Protein AF-A0A1S8AUR1-F1 (afdb_monomer_lite)

Radius of gyration: 30.08 Å; chains: 1; bounding box: 79×75×71 Å

Organism: NCBI:txid301967

Sequence (239 aa):
MGVIDVYPGVLLSSLPWWLAAPLIQLAVLVFGMALDETYVNRTTVLTGALAVHIHGFVAGEVGLLVGLYADLGLVVGAYGVYAYVVDAYVGDAFRLVAFFAYSPLSVFLVILTAGPTVVGIEPLFLPALAVAAYANVRLRAALPADPYYFGPESAEAFEAAVEAGTESATGGGTADATDGGTDAPADTPTADTAGPGEAERAASAEPRGEAEPDRAAAEPTAAGESTERGILPEFMRRL

Foldseek 3Di:
DDDPPPDVCVVLVPDDLVVSLVVVLVVLQVVQCVVVVFQFELQQLVSLLVSLVSLCVSVVHFFDVSVVSSVVSNVLNVVSVVCVVLLADDDPVSVCCRQQCRGSQNSVLQSVQRDDADVRHRPCNVVSSVVSNVVSVVVCVPDPDGRYDYGDPDNVSVVVVVVVVVCVVVVPDDDDDDDDDDDDDDDDDDDDDDDDDDDDDDDDDDDDDDDDDDDDDDDDDDDDDPPDDDDDDPVVVPD

Secondary structure (DSSP, 8-state):
-------HHHHHHHS-HHHHHHHHHHHHHHHHHHTTTSSEETTHHHHHHHHHHHHHHHHS---HHHHHHHHHHHHHHHHHHHHHHTT----HHHHHHHHHTSSHHHHHHHHHTS-S-BTTB-TTHHHHHHHHHHHHHHHHHH-SS-SEE-S-SSHHHHHHHHHHHHHHHHTTS-------------------------------------------------------SSS--GGGTT-

Structure (mmCIF, N/CA/C/O backbone):
data_AF-A0A1S8AUR1-F1
#
_entry.id   AF-A0A1S8AUR1-F1
#
loop_
_atom_site.group_PDB
_atom_site.id
_atom_site.type_symbol
_atom_site.label_atom_id
_atom_site.label_alt_id
_atom_site.label_comp_id
_atom_site.label_asym_id
_atom_site.label_entity_id
_atom_site.label_seq_id
_atom_site.pdbx_PDB_ins_code
_atom_site.Cartn_x
_atom_site.Cartn_y
_atom_site.Cartn_z
_atom_site.occupancy
_atom_site.B_iso_or_equiv
_atom_site.auth_seq_id
_atom_site.auth_comp_id
_atom_site.auth_asym_id
_atom_site.auth_atom_id
_atom_site.pdbx_PDB_model_num
ATOM 1 N N . MET A 1 1 ? 15.608 -34.252 26.843 1.00 40.25 1 MET A N 1
ATOM 2 C CA . MET A 1 1 ? 15.523 -32.829 26.460 1.00 40.25 1 MET A CA 1
ATOM 3 C C . MET A 1 1 ? 14.540 -32.746 25.312 1.00 40.25 1 MET A C 1
ATOM 5 O O . MET A 1 1 ? 14.866 -33.222 24.236 1.00 40.25 1 MET A O 1
ATOM 9 N N . GLY A 1 2 ? 13.312 -32.294 25.574 1.00 52.03 2 GLY A N 1
ATOM 10 C CA . GLY A 1 2 ? 12.323 -32.111 24.515 1.00 52.03 2 GLY A CA 1
ATOM 11 C C . GLY A 1 2 ? 12.705 -30.884 23.704 1.00 52.03 2 GLY A C 1
ATOM 12 O O . GLY A 1 2 ? 12.806 -29.797 24.269 1.00 52.03 2 GLY A O 1
ATOM 13 N N . VAL A 1 3 ? 12.972 -31.076 22.417 1.00 51.97 3 VAL A N 1
ATOM 14 C CA . VAL A 1 3 ? 13.032 -29.978 21.455 1.00 51.97 3 VAL A CA 1
ATOM 15 C C . VAL A 1 3 ? 11.630 -29.380 21.445 1.00 51.97 3 VAL A C 1
ATOM 17 O O . VAL A 1 3 ? 10.666 -30.068 21.118 1.00 51.97 3 VAL A O 1
ATOM 20 N N . ILE A 1 4 ? 11.490 -28.146 21.926 1.00 58.97 4 ILE A N 1
ATOM 21 C CA . ILE A 1 4 ? 10.254 -27.399 21.725 1.00 58.97 4 ILE A CA 1
ATOM 22 C C . ILE A 1 4 ? 10.273 -27.054 20.242 1.00 58.97 4 ILE A C 1
ATOM 24 O O . ILE A 1 4 ? 11.015 -26.164 19.830 1.00 58.97 4 ILE A O 1
ATOM 28 N N . ASP A 1 5 ? 9.501 -27.785 19.446 1.00 49.00 5 ASP A N 1
ATOM 29 C CA . ASP A 1 5 ? 9.136 -27.349 18.106 1.00 49.00 5 ASP A CA 1
ATOM 30 C C . ASP A 1 5 ? 8.292 -26.083 18.277 1.00 49.00 5 ASP A C 1
ATOM 32 O O . ASP A 1 5 ? 7.073 -26.119 18.467 1.00 49.00 5 ASP A O 1
ATOM 36 N N . VAL A 1 6 ? 8.972 -24.936 18.332 1.00 53.41 6 VAL A N 1
ATOM 37 C CA . VAL A 1 6 ? 8.339 -23.624 18.399 1.00 53.41 6 VAL A CA 1
ATOM 38 C C . VAL A 1 6 ? 7.779 -23.348 17.013 1.00 53.41 6 VAL A C 1
ATOM 40 O O . VAL A 1 6 ? 8.392 -22.682 16.183 1.00 53.41 6 VAL A O 1
ATOM 43 N N . TYR A 1 7 ? 6.593 -23.883 16.747 1.00 52.94 7 TYR A N 1
ATOM 44 C CA . TYR A 1 7 ? 5.801 -23.410 15.628 1.00 52.94 7 TYR A CA 1
ATOM 45 C C . TYR A 1 7 ? 5.526 -21.918 15.862 1.00 52.94 7 TYR A C 1
ATOM 47 O O . TYR A 1 7 ? 5.081 -21.554 16.955 1.00 52.94 7 TYR A O 1
ATOM 55 N N . PRO A 1 8 ? 5.745 -21.033 14.874 1.00 56.56 8 PRO A N 1
ATOM 56 C CA . PRO A 1 8 ? 5.514 -19.595 15.038 1.00 56.56 8 PRO A CA 1
ATOM 57 C C . PRO A 1 8 ? 4.078 -19.272 15.492 1.00 56.56 8 PRO A C 1
ATOM 59 O O . PRO A 1 8 ? 3.854 -18.295 16.207 1.00 56.56 8 PRO A O 1
ATOM 62 N N . GLY A 1 9 ? 3.115 -20.150 15.181 1.00 57.69 9 GLY A N 1
ATOM 63 C CA . GLY A 1 9 ? 1.745 -20.069 15.692 1.00 57.69 9 GLY A CA 1
ATOM 64 C C . GLY A 1 9 ? 1.625 -20.176 17.219 1.00 57.69 9 GLY A C 1
ATOM 65 O O . GLY A 1 9 ? 0.762 -19.520 17.793 1.00 57.69 9 GLY A O 1
ATOM 66 N N . VAL A 1 10 ? 2.502 -20.923 17.900 1.00 59.91 10 VAL A N 1
ATOM 67 C CA . VAL A 1 10 ? 2.456 -21.102 19.363 1.00 59.91 10 VAL A CA 1
ATOM 68 C C . VAL A 1 10 ? 2.838 -19.807 20.085 1.00 59.91 10 VAL A C 1
ATOM 70 O O . VAL A 1 10 ? 2.143 -19.405 21.016 1.00 59.91 10 VAL A O 1
ATOM 73 N N . L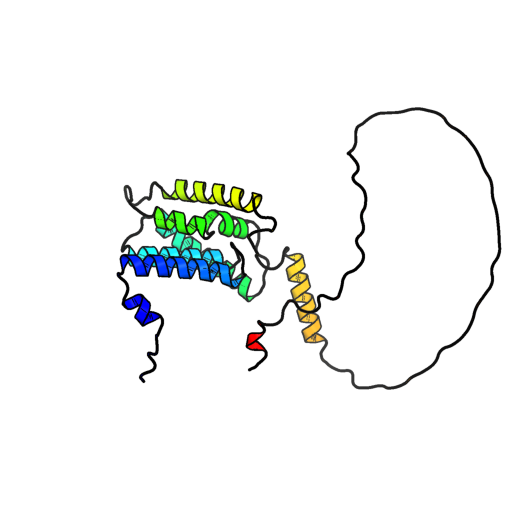EU A 1 11 ? 3.866 -19.091 19.614 1.00 62.06 11 LEU A N 1
ATOM 74 C CA . LEU A 1 11 ? 4.268 -17.805 20.198 1.00 62.06 11 LEU A CA 1
ATOM 75 C C . LEU A 1 11 ? 3.187 -16.736 20.015 1.00 62.06 11 LEU A C 1
ATOM 77 O O . LEU A 1 11 ? 2.807 -16.089 20.989 1.00 62.06 11 LEU A O 1
ATOM 81 N N . LEU A 1 12 ? 2.628 -16.597 18.811 1.00 61.00 12 LEU A N 1
ATOM 82 C CA . LEU A 1 12 ? 1.549 -15.634 18.560 1.00 61.00 12 LEU A CA 1
ATOM 83 C C . LEU A 1 12 ? 0.270 -15.980 19.334 1.00 61.00 12 LEU A C 1
ATOM 85 O O . LEU A 1 12 ? -0.365 -15.082 19.878 1.00 61.00 12 LEU A O 1
ATOM 89 N N . SER A 1 13 ? -0.071 -17.268 19.455 1.00 64.44 13 SER A N 1
ATOM 90 C CA . SER A 1 13 ? -1.241 -17.720 20.226 1.00 64.44 13 SER A CA 1
ATOM 91 C C . SER A 1 13 ? -1.125 -17.471 21.734 1.00 64.44 13 SER A C 1
ATOM 93 O O . SER A 1 13 ? -2.135 -17.443 22.432 1.00 64.44 13 SER A O 1
ATOM 95 N N . SER A 1 14 ? 0.100 -17.282 22.236 1.00 78.06 14 SER A N 1
ATOM 96 C CA . SER A 1 14 ? 0.371 -17.012 23.652 1.00 78.06 14 SER A CA 1
ATOM 97 C C . SER A 1 14 ? 0.349 -15.523 24.011 1.00 78.06 14 SER A C 1
ATOM 99 O O . SER A 1 14 ? 0.314 -15.175 25.192 1.00 78.06 14 SER A O 1
ATOM 101 N N . LEU A 1 15 ? 0.359 -14.637 23.009 1.00 81.25 15 LEU A N 1
ATOM 102 C CA . LEU A 1 15 ? 0.296 -13.197 23.224 1.00 81.25 15 LEU A CA 1
ATOM 103 C C . LEU A 1 15 ? -1.154 -12.736 23.420 1.00 81.25 15 LEU A C 1
ATOM 105 O O . LEU A 1 15 ? -2.071 -13.271 22.793 1.00 81.25 15 LEU A O 1
ATOM 109 N N . PRO A 1 16 ? -1.384 -11.689 24.232 1.00 85.12 16 PRO A N 1
ATOM 110 C CA . PRO A 1 16 ? -2.670 -11.013 24.246 1.00 85.12 16 PRO A CA 1
ATOM 111 C C . PRO A 1 16 ? -3.044 -10.548 22.835 1.00 85.12 16 PRO A C 1
ATOM 113 O O . PRO A 1 16 ? -2.208 -10.006 22.111 1.00 85.12 16 PRO A O 1
ATOM 116 N N . TRP A 1 17 ? -4.310 -10.717 22.456 1.00 78.75 17 TRP A N 1
ATOM 117 C CA . TRP A 1 17 ? -4.789 -10.415 21.101 1.00 78.75 17 TRP A CA 1
ATOM 118 C C . TRP A 1 17 ? -4.494 -8.967 20.665 1.00 78.75 17 TRP A C 1
ATOM 120 O O . TRP A 1 17 ? -4.150 -8.732 19.508 1.00 78.75 17 TRP A O 1
ATOM 130 N N . TRP A 1 18 ? -4.542 -8.018 21.609 1.00 81.31 18 TRP A N 1
ATOM 131 C CA . TRP A 1 18 ? -4.246 -6.599 21.380 1.00 81.31 18 TRP A CA 1
ATOM 132 C C . TRP A 1 18 ? -2.786 -6.338 20.986 1.00 81.31 18 TRP A C 1
ATOM 134 O O . TRP A 1 18 ? -2.487 -5.293 20.419 1.00 81.31 18 TRP A O 1
ATOM 144 N N . LEU A 1 19 ? -1.884 -7.281 21.267 1.00 83.94 19 LEU A N 1
ATOM 145 C CA . LEU A 1 19 ? -0.479 -7.239 20.873 1.00 83.94 19 LEU A CA 1
ATOM 146 C C . LEU A 1 19 ? -0.211 -8.129 19.651 1.00 83.94 19 LEU A C 1
ATOM 148 O O . LEU A 1 19 ? 0.539 -7.741 18.761 1.00 83.94 19 LEU A O 1
ATOM 152 N N . ALA A 1 20 ? -0.848 -9.300 19.570 1.00 81.62 20 ALA A N 1
ATOM 153 C CA . ALA A 1 20 ? -0.677 -10.220 18.447 1.00 81.62 20 ALA A CA 1
ATOM 154 C C . ALA A 1 20 ? -1.133 -9.604 17.111 1.00 81.62 20 ALA A C 1
ATOM 156 O O . ALA A 1 20 ? -0.423 -9.701 16.113 1.00 81.62 20 ALA A O 1
ATOM 157 N N . ALA A 1 21 ? -2.285 -8.929 17.093 1.00 81.56 21 ALA A N 1
ATOM 158 C CA . ALA A 1 21 ? -2.835 -8.323 15.883 1.00 81.56 21 ALA A CA 1
ATOM 159 C C . ALA A 1 21 ? -1.938 -7.244 15.241 1.00 81.56 21 ALA A C 1
ATOM 161 O O . ALA A 1 21 ? -1.627 -7.381 14.054 1.00 81.56 21 ALA A O 1
ATOM 162 N N . PRO A 1 22 ? -1.467 -6.208 15.967 1.00 82.94 22 PRO A N 1
ATOM 163 C CA . PRO A 1 22 ? -0.564 -5.219 15.381 1.00 82.94 22 PRO A CA 1
ATOM 164 C C . PRO A 1 22 ? 0.784 -5.827 14.984 1.00 82.94 22 PRO A C 1
ATOM 166 O O . PRO A 1 22 ? 1.360 -5.413 13.983 1.00 82.94 22 PRO A O 1
ATOM 169 N N . LEU A 1 23 ? 1.279 -6.844 15.702 1.00 85.00 23 LEU A N 1
ATOM 170 C CA . LEU A 1 23 ? 2.507 -7.542 15.311 1.00 85.00 23 LEU A CA 1
ATOM 171 C C . LEU A 1 23 ? 2.350 -8.298 13.987 1.00 85.00 23 LEU A C 1
ATOM 173 O O . LEU A 1 23 ? 3.260 -8.253 13.165 1.00 85.00 23 LEU A O 1
ATOM 177 N N . ILE A 1 24 ? 1.207 -8.946 13.749 1.00 84.12 24 ILE A N 1
ATOM 178 C CA . ILE A 1 24 ? 0.918 -9.601 12.464 1.00 84.12 24 ILE A CA 1
ATOM 179 C C . ILE A 1 24 ? 0.812 -8.559 11.345 1.00 84.12 24 ILE A C 1
ATOM 181 O O . ILE A 1 24 ? 1.387 -8.755 10.279 1.00 84.12 24 ILE A O 1
ATOM 185 N N . GLN A 1 25 ? 0.133 -7.433 11.584 1.00 86.12 25 GLN A N 1
ATOM 186 C CA . GLN A 1 25 ? 0.033 -6.344 10.604 1.00 86.12 25 GLN A CA 1
ATOM 187 C C . GLN A 1 25 ? 1.418 -5.792 10.242 1.00 86.12 25 GLN A C 1
ATOM 189 O O . GLN A 1 25 ? 1.749 -5.675 9.064 1.00 86.12 25 GLN A O 1
ATOM 194 N N . LEU A 1 26 ? 2.262 -5.528 11.244 1.00 84.38 26 LEU A N 1
ATOM 195 C CA . LEU A 1 26 ? 3.645 -5.104 11.029 1.00 84.38 26 LEU A CA 1
ATOM 196 C C . LEU A 1 26 ? 4.459 -6.169 10.292 1.00 84.38 26 LEU A C 1
ATOM 198 O O . LEU A 1 26 ? 5.204 -5.826 9.380 1.00 84.38 26 LEU A O 1
ATOM 202 N N . ALA A 1 27 ? 4.297 -7.448 10.634 1.00 84.31 27 ALA A N 1
ATOM 203 C CA . ALA A 1 27 ? 4.984 -8.538 9.950 1.00 84.31 27 ALA A CA 1
ATOM 204 C C . ALA A 1 27 ? 4.613 -8.599 8.461 1.00 84.31 27 ALA A C 1
ATOM 206 O O . ALA A 1 27 ? 5.500 -8.745 7.627 1.00 84.31 27 ALA A O 1
ATOM 207 N N . VAL A 1 28 ? 3.334 -8.424 8.114 1.00 85.62 28 VAL A N 1
ATOM 208 C CA . VAL A 1 28 ? 2.874 -8.386 6.715 1.00 85.62 28 VAL A CA 1
ATOM 209 C C . VAL A 1 28 ? 3.455 -7.182 5.967 1.00 85.62 28 VAL A C 1
ATOM 211 O O . VAL A 1 28 ? 3.912 -7.330 4.833 1.00 85.62 28 VAL A O 1
ATOM 214 N N . LEU A 1 29 ? 3.499 -6.006 6.600 1.00 83.81 29 LEU A N 1
ATOM 215 C CA . LEU A 1 29 ? 4.091 -4.806 5.998 1.00 83.81 29 LEU A CA 1
ATOM 216 C C . LEU A 1 29 ? 5.601 -4.962 5.765 1.00 83.81 29 LEU A C 1
ATOM 218 O O . LEU A 1 29 ? 6.089 -4.659 4.678 1.00 83.81 29 LEU A O 1
ATOM 222 N N . VAL A 1 30 ? 6.333 -5.473 6.759 1.00 84.31 30 VAL A N 1
ATOM 223 C CA . VAL A 1 30 ? 7.779 -5.729 6.657 1.00 84.31 30 VAL A CA 1
ATOM 224 C C . VAL A 1 30 ? 8.072 -6.808 5.61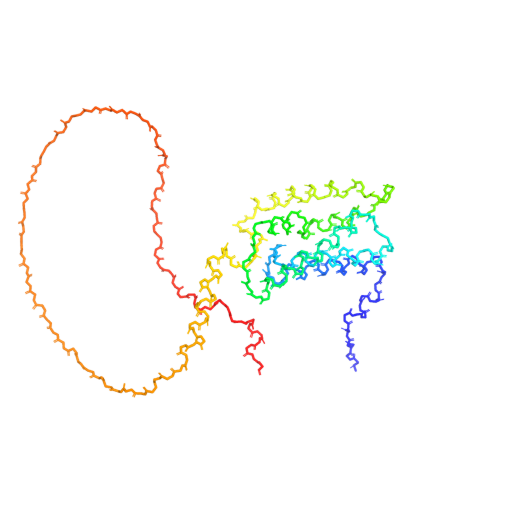9 1.00 84.31 30 VAL A C 1
ATOM 226 O O . VAL A 1 30 ? 9.006 -6.658 4.838 1.00 84.31 30 VAL A O 1
ATOM 229 N N . PHE A 1 31 ? 7.257 -7.864 5.561 1.00 84.56 31 PHE A N 1
ATOM 230 C CA . PHE A 1 31 ? 7.379 -8.897 4.535 1.00 84.56 31 PHE A CA 1
ATOM 231 C C . PHE A 1 31 ? 7.261 -8.304 3.126 1.00 84.56 31 PHE A C 1
ATOM 233 O O . PHE A 1 31 ? 8.067 -8.627 2.260 1.00 84.56 31 PHE A O 1
ATOM 240 N N . GLY A 1 32 ? 6.323 -7.376 2.914 1.00 77.56 32 GLY A N 1
ATOM 241 C CA . GLY A 1 32 ? 6.208 -6.651 1.649 1.00 77.56 32 GLY A CA 1
ATOM 242 C C . GLY A 1 32 ? 7.464 -5.868 1.277 1.00 77.56 32 GLY A C 1
ATOM 243 O O . GLY A 1 32 ? 7.885 -5.928 0.126 1.00 77.56 32 GLY A O 1
ATOM 244 N N . MET A 1 33 ? 8.095 -5.184 2.237 1.00 83.50 33 MET A N 1
ATOM 245 C CA . MET A 1 33 ? 9.367 -4.488 1.991 1.00 83.50 33 MET A CA 1
ATOM 246 C C . MET A 1 33 ? 10.504 -5.464 1.653 1.00 83.50 33 MET A C 1
ATOM 248 O O . MET A 1 33 ? 11.347 -5.173 0.808 1.00 83.50 33 MET A O 1
ATOM 252 N N . ALA A 1 34 ? 10.532 -6.626 2.309 1.00 80.56 34 ALA A N 1
ATOM 253 C CA . ALA A 1 34 ? 11.613 -7.596 2.178 1.00 80.56 34 ALA A CA 1
ATOM 254 C C . ALA A 1 34 ? 11.665 -8.288 0.804 1.00 80.56 34 ALA A C 1
ATOM 256 O O . ALA A 1 34 ? 12.743 -8.707 0.400 1.00 80.56 34 ALA A O 1
ATOM 257 N N . LEU A 1 35 ? 10.543 -8.400 0.079 1.00 77.81 35 LEU A N 1
ATOM 258 C CA . LEU A 1 35 ? 10.484 -9.128 -1.201 1.00 77.81 35 LEU A CA 1
ATOM 259 C C . LEU A 1 35 ? 11.375 -8.542 -2.307 1.00 77.81 35 LEU A C 1
ATOM 261 O O . LEU A 1 35 ? 11.917 -9.304 -3.099 1.00 77.81 35 LEU A O 1
ATOM 265 N N . ASP A 1 36 ? 11.535 -7.219 -2.335 1.00 77.06 36 ASP A N 1
ATOM 266 C CA . ASP A 1 36 ? 12.427 -6.503 -3.264 1.00 77.06 36 ASP A CA 1
ATOM 267 C C . ASP A 1 36 ? 13.412 -5.597 -2.504 1.00 77.06 36 ASP A C 1
ATOM 269 O O . ASP A 1 36 ? 13.894 -4.609 -3.053 1.00 77.06 36 ASP A O 1
ATOM 273 N N . GLU A 1 37 ? 13.642 -5.869 -1.212 1.00 84.25 37 GLU A N 1
ATOM 274 C CA . GLU A 1 37 ? 14.534 -5.110 -0.311 1.00 84.25 37 GLU A CA 1
ATOM 275 C C . GLU A 1 37 ? 14.376 -3.577 -0.374 1.00 84.25 37 GLU A C 1
ATOM 277 O O . GLU A 1 37 ? 15.302 -2.802 -0.128 1.00 84.25 37 GLU A O 1
ATOM 282 N N . THR A 1 38 ? 13.172 -3.118 -0.696 1.00 87.75 38 THR A N 1
ATOM 283 C CA . THR A 1 38 ? 12.855 -1.715 -0.952 1.00 87.75 38 THR A CA 1
ATOM 284 C C . THR A 1 38 ? 11.629 -1.303 -0.161 1.00 87.75 38 THR A C 1
ATOM 286 O O . THR A 1 38 ? 10.769 -2.109 0.191 1.00 87.75 38 THR A O 1
ATOM 289 N N . TYR A 1 39 ? 11.540 -0.010 0.145 1.00 88.69 39 TYR A N 1
ATOM 290 C CA . TYR A 1 39 ? 10.437 0.520 0.939 1.00 88.69 39 TYR A CA 1
ATOM 291 C C . TYR A 1 39 ? 9.094 0.441 0.193 1.00 88.69 39 TYR A C 1
ATOM 293 O O . TYR A 1 39 ? 8.060 0.232 0.829 1.00 88.69 39 TYR A O 1
ATOM 301 N N . VAL A 1 40 ? 9.101 0.568 -1.139 1.00 93.00 40 VAL A N 1
ATOM 302 C CA . VAL A 1 40 ? 7.925 0.344 -1.994 1.00 93.00 40 VAL A CA 1
ATOM 303 C C . VAL A 1 40 ? 8.311 -0.447 -3.240 1.00 93.00 40 VAL A C 1
ATOM 305 O O . VAL A 1 40 ? 9.271 -0.113 -3.927 1.00 93.00 40 VAL A O 1
ATOM 308 N N . ASN A 1 41 ? 7.513 -1.456 -3.567 1.00 93.62 41 ASN A N 1
ATOM 309 C CA . ASN A 1 41 ? 7.703 -2.318 -4.726 1.00 93.62 41 ASN A CA 1
ATOM 310 C C . ASN A 1 41 ? 6.378 -2.796 -5.343 1.00 93.62 41 ASN A C 1
ATOM 312 O O . ASN A 1 41 ? 5.287 -2.414 -4.906 1.00 93.62 41 ASN A O 1
ATOM 316 N N . ARG A 1 42 ? 6.468 -3.662 -6.363 1.00 94.38 42 ARG A N 1
ATOM 317 C CA . ARG A 1 42 ? 5.312 -4.223 -7.092 1.00 94.38 42 ARG A CA 1
ATOM 318 C C . ARG A 1 42 ? 4.314 -4.956 -6.189 1.00 94.38 42 ARG A C 1
ATOM 320 O O . ARG A 1 42 ? 3.120 -4.956 -6.474 1.00 94.38 42 ARG A O 1
ATOM 327 N N . THR A 1 43 ? 4.766 -5.534 -5.080 1.00 94.06 43 THR A N 1
ATOM 328 C CA . THR A 1 43 ? 3.917 -6.311 -4.160 1.00 94.06 43 THR A CA 1
ATOM 329 C C . THR A 1 43 ? 3.348 -5.487 -3.003 1.00 94.06 43 THR A C 1
ATOM 331 O O . THR A 1 43 ? 2.412 -5.923 -2.334 1.00 94.06 43 THR A O 1
ATOM 334 N N . THR A 1 44 ? 3.858 -4.270 -2.795 1.00 95.00 44 THR A N 1
ATOM 335 C CA . THR A 1 44 ? 3.532 -3.422 -1.636 1.00 95.00 44 THR A CA 1
ATOM 336 C C . THR A 1 44 ? 2.045 -3.092 -1.533 1.00 95.00 44 THR A C 1
ATOM 338 O O . THR A 1 44 ? 1.488 -3.071 -0.439 1.00 95.00 44 THR A O 1
ATOM 341 N N . VAL A 1 45 ? 1.369 -2.885 -2.666 1.00 96.62 45 VAL A N 1
ATOM 342 C CA . VAL A 1 45 ? -0.079 -2.623 -2.671 1.00 96.62 45 VAL A CA 1
ATOM 343 C C . VAL A 1 45 ? -0.856 -3.820 -2.117 1.00 96.62 45 VAL A C 1
ATOM 345 O O . VAL A 1 45 ? -1.754 -3.639 -1.296 1.00 96.62 45 VAL A O 1
ATOM 348 N N . LEU A 1 46 ? -0.476 -5.044 -2.507 1.00 96.44 46 LEU A N 1
ATOM 349 C CA . LEU A 1 46 ? -1.132 -6.255 -2.019 1.00 96.44 46 LEU A CA 1
ATOM 350 C C . LEU A 1 46 ? -0.879 -6.456 -0.524 1.00 96.44 46 LEU A C 1
ATOM 352 O O . LEU A 1 46 ? -1.818 -6.714 0.224 1.00 96.44 46 LEU A O 1
ATOM 356 N N . THR A 1 47 ? 0.372 -6.341 -0.074 1.00 95.31 47 THR A N 1
ATOM 357 C CA . THR A 1 47 ? 0.698 -6.533 1.347 1.00 95.31 47 THR A CA 1
ATOM 358 C C . THR A 1 47 ? 0.037 -5.472 2.223 1.00 95.31 47 THR A C 1
ATOM 360 O O . THR A 1 47 ? -0.497 -5.803 3.281 1.00 95.31 47 THR A O 1
ATOM 363 N N . GLY A 1 48 ? -0.029 -4.226 1.749 1.00 95.81 48 GLY A N 1
ATOM 364 C CA . GLY A 1 48 ? -0.796 -3.159 2.380 1.00 95.81 48 GLY A CA 1
ATOM 365 C C . GLY A 1 48 ? -2.282 -3.499 2.513 1.00 95.81 48 GLY A C 1
ATOM 366 O O . GLY A 1 48 ? -2.832 -3.438 3.611 1.00 95.81 48 GLY A O 1
ATOM 367 N N . ALA A 1 49 ? -2.921 -3.931 1.423 1.00 96.62 49 ALA A N 1
ATOM 368 C CA . ALA A 1 49 ? -4.329 -4.330 1.418 1.00 96.62 49 ALA A CA 1
ATOM 369 C C . ALA A 1 49 ? -4.617 -5.497 2.378 1.00 96.62 49 ALA A C 1
ATOM 371 O O . ALA A 1 49 ? -5.579 -5.457 3.146 1.00 96.62 49 ALA A O 1
ATOM 372 N N . LEU A 1 50 ? -3.745 -6.511 2.396 1.00 95.38 50 LEU A N 1
ATOM 373 C CA . LEU A 1 50 ? -3.846 -7.636 3.326 1.00 95.38 50 LEU A CA 1
ATOM 374 C C . LEU A 1 50 ? -3.729 -7.181 4.785 1.00 95.38 50 LEU A C 1
ATOM 376 O O . LEU A 1 50 ? -4.497 -7.646 5.625 1.00 95.38 50 LEU A O 1
ATOM 380 N N . ALA A 1 51 ? -2.823 -6.250 5.094 1.00 95.25 51 ALA A N 1
ATOM 381 C CA . ALA A 1 51 ? -2.701 -5.694 6.439 1.00 95.25 51 ALA A CA 1
ATOM 382 C C . ALA A 1 51 ? -3.987 -4.969 6.880 1.00 95.25 51 ALA A C 1
ATOM 384 O O . ALA A 1 51 ? -4.427 -5.151 8.019 1.00 95.25 51 ALA A O 1
ATOM 385 N N . VAL A 1 52 ? -4.632 -4.212 5.983 1.00 94.75 52 VAL A N 1
ATOM 386 C CA . VAL A 1 52 ? -5.916 -3.553 6.280 1.00 94.75 52 VAL A CA 1
ATOM 387 C C . VAL A 1 52 ? -7.054 -4.562 6.447 1.00 94.75 52 VAL A C 1
ATOM 389 O O . VAL A 1 52 ? -7.844 -4.426 7.379 1.00 94.75 52 VAL A O 1
ATOM 392 N N . HIS A 1 53 ? -7.123 -5.621 5.635 1.00 94.12 53 HIS A N 1
ATOM 393 C CA . HIS A 1 53 ? -8.118 -6.679 5.845 1.00 94.12 53 HIS A CA 1
ATOM 394 C C . HIS A 1 53 ? -7.922 -7.412 7.171 1.00 94.12 53 HIS A C 1
ATOM 396 O O . HIS A 1 53 ? -8.892 -7.642 7.890 1.00 94.12 53 HIS A O 1
ATOM 402 N N . ILE A 1 54 ? -6.678 -7.734 7.539 1.00 91.38 54 ILE A N 1
ATOM 403 C CA . ILE A 1 54 ? -6.363 -8.312 8.852 1.00 91.38 54 ILE A CA 1
ATOM 404 C C . ILE A 1 54 ? -6.825 -7.368 9.963 1.00 91.38 54 ILE A C 1
ATOM 406 O O . ILE A 1 54 ? -7.423 -7.824 10.935 1.00 91.38 54 ILE A O 1
ATOM 410 N N . HIS A 1 55 ? -6.590 -6.060 9.820 1.00 91.12 55 HIS A N 1
ATOM 411 C CA . HIS A 1 55 ? -7.117 -5.076 10.760 1.00 91.12 55 HIS A CA 1
ATOM 412 C C . HIS A 1 55 ? -8.643 -5.139 10.856 1.00 91.12 55 HIS A C 1
ATOM 414 O O . HIS A 1 55 ? -9.153 -5.273 11.964 1.00 91.12 55 HIS A O 1
ATOM 420 N N . GLY A 1 56 ? -9.363 -5.131 9.733 1.00 89.12 56 GLY A N 1
ATOM 421 C CA . GLY A 1 56 ? -10.823 -5.213 9.743 1.00 89.12 56 GLY A CA 1
ATOM 422 C C . GLY A 1 56 ? -11.367 -6.496 10.374 1.00 89.12 56 GLY A C 1
ATOM 423 O O . GLY A 1 56 ? -12.309 -6.435 11.161 1.00 89.12 56 GLY A O 1
ATOM 424 N N . PHE A 1 57 ? -10.734 -7.648 10.127 1.00 88.44 57 PHE A N 1
ATOM 425 C CA . PHE A 1 57 ? -11.118 -8.909 10.771 1.00 88.44 57 PHE A CA 1
ATOM 426 C C . PHE A 1 57 ? -10.899 -8.897 12.287 1.00 88.44 57 PHE A C 1
ATOM 428 O O . PHE A 1 57 ? -11.692 -9.483 13.020 1.00 88.44 57 PHE A O 1
ATOM 435 N N . VAL A 1 58 ? -9.838 -8.241 12.763 1.00 87.44 58 VAL A N 1
ATOM 436 C CA . VAL A 1 58 ? -9.542 -8.138 14.199 1.00 87.44 58 VAL A CA 1
ATOM 437 C C . VAL A 1 58 ? -10.432 -7.104 14.883 1.00 87.44 58 VAL A C 1
ATOM 439 O O . VAL A 1 58 ? -10.915 -7.351 15.986 1.00 87.44 58 VAL A O 1
ATOM 442 N N . ALA A 1 59 ? -10.630 -5.946 14.256 1.00 85.25 59 ALA A N 1
ATOM 443 C CA . ALA A 1 59 ? -11.442 -4.862 14.795 1.00 85.25 59 ALA A CA 1
ATOM 444 C C . ALA A 1 59 ? -12.938 -5.217 14.818 1.00 85.25 59 ALA A C 1
ATOM 446 O O . ALA A 1 59 ? -13.690 -4.652 15.606 1.00 85.25 59 ALA A O 1
ATOM 447 N N . GLY A 1 60 ? -13.368 -6.165 13.978 1.00 82.94 60 GLY A N 1
ATOM 448 C CA . GLY A 1 60 ? -14.759 -6.607 13.850 1.00 82.94 60 GLY A CA 1
ATOM 449 C C . GLY A 1 60 ? -15.608 -5.685 12.973 1.00 82.94 60 GLY A C 1
ATOM 450 O O . GLY A 1 60 ? -16.575 -6.141 12.368 1.00 82.94 60 GLY A O 1
ATOM 451 N N . GLU A 1 61 ? -15.214 -4.420 12.846 1.00 82.81 61 GLU A N 1
ATOM 452 C CA . GLU A 1 61 ? -15.779 -3.447 11.920 1.00 82.81 61 GLU A CA 1
ATOM 453 C C . GLU A 1 61 ? -14.700 -2.476 11.422 1.00 82.81 61 GLU A C 1
ATOM 455 O O . GLU A 1 61 ? -13.753 -2.146 12.136 1.00 82.81 61 GLU A O 1
ATOM 460 N N . VAL A 1 62 ? -14.868 -2.006 10.188 1.00 87.31 62 VAL A N 1
ATOM 461 C CA . VAL A 1 62 ? -14.164 -0.853 9.613 1.00 87.31 62 VAL A CA 1
ATOM 462 C C . VAL A 1 62 ? -15.207 0.025 8.939 1.00 87.31 62 VAL A C 1
ATOM 464 O O . VAL A 1 62 ? -16.253 -0.470 8.509 1.00 87.31 62 VAL A O 1
ATOM 467 N N . GLY A 1 63 ? -14.963 1.328 8.870 1.00 91.31 63 GLY A N 1
ATOM 468 C CA . GLY A 1 63 ? -15.840 2.210 8.119 1.00 91.31 63 GLY A CA 1
ATOM 469 C C . GLY A 1 63 ? -15.659 2.047 6.609 1.00 91.31 63 GLY A C 1
ATOM 470 O O . GLY A 1 63 ? -14.875 1.243 6.089 1.00 91.31 63 GLY A O 1
ATOM 471 N N . LEU A 1 64 ? -16.468 2.810 5.885 1.00 94.19 64 LEU A N 1
ATOM 472 C CA . LEU A 1 64 ? -16.644 2.676 4.448 1.00 94.19 64 LEU A CA 1
ATOM 473 C C . LEU A 1 64 ? -15.371 3.018 3.668 1.00 94.19 64 LEU A C 1
ATOM 475 O O . LEU A 1 64 ? -15.091 2.364 2.664 1.00 94.19 64 LEU A O 1
ATOM 479 N N . LEU A 1 65 ? -14.601 4.024 4.099 1.00 95.38 65 LEU A N 1
ATOM 480 C CA . LEU A 1 65 ? -13.415 4.449 3.352 1.00 95.38 65 LEU A CA 1
ATOM 481 C C . LEU A 1 65 ? -12.276 3.447 3.510 1.00 95.38 65 LEU A C 1
ATOM 483 O O . LEU A 1 65 ? -11.618 3.129 2.523 1.00 95.38 65 LEU A O 1
ATOM 487 N N . VAL A 1 66 ? -12.070 2.920 4.719 1.00 95.06 66 VAL A N 1
ATOM 488 C CA . VAL A 1 66 ? -11.034 1.910 4.969 1.00 95.06 66 VAL A CA 1
ATOM 489 C C . VAL A 1 66 ? -11.393 0.587 4.298 1.00 95.06 66 VAL A C 1
ATOM 491 O O . VAL A 1 66 ? -10.517 -0.039 3.705 1.00 95.06 66 VAL A O 1
ATOM 494 N N . GLY A 1 67 ? -12.671 0.190 4.317 1.00 94.56 67 GLY A N 1
ATOM 495 C CA . GLY A 1 67 ? -13.149 -0.983 3.580 1.00 94.56 67 GLY A CA 1
ATOM 496 C C . GLY A 1 67 ? -12.908 -0.862 2.072 1.00 94.56 67 GLY A C 1
ATOM 497 O O . GLY A 1 67 ? -12.261 -1.722 1.479 1.00 94.56 67 GLY A O 1
ATOM 498 N N . LEU A 1 68 ? -13.333 0.252 1.463 1.00 96.69 68 LEU A N 1
ATOM 499 C CA . LEU A 1 68 ? -13.109 0.506 0.036 1.00 96.69 68 LEU A CA 1
ATOM 500 C C . LEU A 1 68 ? -11.616 0.570 -0.314 1.00 96.69 68 LEU A C 1
ATOM 502 O O . LEU A 1 68 ? -11.200 0.080 -1.361 1.00 96.69 68 LEU A O 1
ATOM 506 N N . TYR A 1 69 ? -10.807 1.174 0.556 1.00 97.38 69 TYR A N 1
ATOM 507 C CA . TYR A 1 69 ? -9.357 1.204 0.409 1.00 97.38 69 TYR A CA 1
ATOM 508 C C . TYR A 1 69 ? -8.768 -0.214 0.413 1.00 97.38 69 TYR A C 1
ATOM 510 O O . TYR A 1 69 ? -7.989 -0.542 -0.473 1.00 97.38 69 TYR A O 1
ATOM 518 N N . ALA A 1 70 ? -9.179 -1.091 1.331 1.00 96.69 70 ALA A N 1
ATOM 519 C CA . ALA A 1 70 ? -8.716 -2.479 1.343 1.00 96.69 70 ALA A CA 1
ATOM 520 C C . ALA A 1 70 ? -9.072 -3.222 0.039 1.00 96.69 70 ALA A C 1
ATOM 522 O O . ALA A 1 70 ? -8.195 -3.822 -0.588 1.00 96.69 70 ALA A O 1
ATOM 523 N N . ASP A 1 71 ? -10.320 -3.101 -0.422 1.00 97.31 71 ASP A N 1
ATOM 524 C CA . ASP A 1 71 ? -10.811 -3.790 -1.621 1.00 97.31 71 ASP A CA 1
ATOM 525 C C . ASP A 1 71 ? -10.115 -3.306 -2.905 1.00 97.31 71 ASP A C 1
ATOM 527 O O . ASP A 1 71 ? -9.682 -4.111 -3.736 1.00 97.31 71 ASP A O 1
ATOM 531 N N . LEU A 1 72 ? -9.953 -1.987 -3.069 1.00 97.81 72 LEU A N 1
ATOM 532 C CA . LEU A 1 72 ? -9.200 -1.419 -4.192 1.00 97.81 72 LEU A CA 1
ATOM 533 C C . LEU A 1 72 ? -7.739 -1.876 -4.160 1.00 97.81 72 LEU A C 1
ATOM 535 O O . LEU A 1 72 ? -7.160 -2.180 -5.205 1.00 97.81 72 LEU A O 1
ATOM 539 N N . GLY A 1 73 ? -7.159 -1.958 -2.965 1.00 97.75 73 GLY A N 1
ATOM 540 C CA . GLY A 1 73 ? -5.806 -2.446 -2.753 1.00 97.75 73 GLY A CA 1
ATOM 541 C C . GLY A 1 73 ? -5.640 -3.904 -3.162 1.00 97.75 73 GLY A C 1
ATOM 542 O O . GLY A 1 73 ? -4.629 -4.243 -3.769 1.00 97.75 73 GLY A O 1
ATOM 543 N N . LEU A 1 74 ? -6.630 -4.769 -2.925 1.00 97.38 74 LEU A N 1
ATOM 544 C CA . LEU A 1 74 ? -6.579 -6.151 -3.409 1.00 97.38 74 LEU A CA 1
ATOM 545 C C . LEU A 1 74 ? -6.539 -6.221 -4.937 1.00 97.38 74 LEU A C 1
ATOM 547 O O . LEU A 1 74 ? -5.711 -6.941 -5.492 1.00 97.38 74 LEU A O 1
ATOM 551 N N . VAL A 1 75 ? -7.401 -5.465 -5.623 1.00 97.81 75 VAL A N 1
ATOM 552 C CA . VAL A 1 75 ? -7.473 -5.482 -7.094 1.00 97.81 75 VAL A CA 1
ATOM 553 C C . VAL A 1 75 ? -6.184 -4.939 -7.710 1.00 97.81 75 VAL A C 1
ATOM 555 O O . VAL A 1 75 ? -5.579 -5.583 -8.569 1.00 97.81 75 VAL A O 1
ATOM 558 N N . VAL A 1 76 ? -5.729 -3.771 -7.252 1.00 97.38 76 VAL A N 1
ATOM 559 C CA . VAL A 1 76 ? -4.495 -3.147 -7.751 1.00 97.38 76 VAL A CA 1
ATOM 560 C C . VAL A 1 76 ? -3.269 -3.973 -7.347 1.00 97.38 76 VAL A C 1
ATOM 562 O O . VAL A 1 76 ? -2.353 -4.160 -8.144 1.00 97.38 76 VAL A O 1
ATOM 565 N N . GLY A 1 77 ? -3.258 -4.523 -6.135 1.00 96.44 77 GLY A N 1
ATOM 566 C CA . GLY A 1 77 ? -2.190 -5.375 -5.624 1.00 96.44 77 GLY A CA 1
ATOM 567 C C . GLY A 1 77 ? -2.052 -6.684 -6.391 1.00 96.44 77 GLY A C 1
ATOM 568 O O . GLY A 1 77 ? -0.931 -7.086 -6.689 1.00 96.44 77 GLY A O 1
ATOM 569 N N . ALA A 1 78 ? -3.162 -7.315 -6.784 1.00 97.19 78 ALA A N 1
ATOM 570 C CA . ALA A 1 78 ? -3.137 -8.506 -7.631 1.00 97.19 78 ALA A CA 1
ATOM 571 C C . ALA A 1 78 ? -2.466 -8.229 -8.986 1.00 97.19 78 ALA A C 1
ATOM 573 O O . ALA A 1 78 ? -1.653 -9.033 -9.442 1.00 97.19 78 ALA A O 1
ATOM 574 N N . TYR A 1 79 ? -2.737 -7.068 -9.592 1.00 96.44 79 TYR A N 1
ATOM 575 C CA . TYR A 1 79 ? -2.027 -6.623 -10.794 1.00 96.44 79 TYR A CA 1
ATOM 576 C C . TYR A 1 79 ? -0.522 -6.436 -10.541 1.00 96.44 79 TYR A C 1
ATOM 578 O O . TYR A 1 79 ? 0.297 -6.899 -11.333 1.00 96.44 79 TYR A O 1
ATOM 586 N N . GLY A 1 80 ? -0.145 -5.816 -9.420 1.00 95.38 80 GLY A N 1
ATOM 587 C CA . GLY A 1 80 ? 1.258 -5.647 -9.037 1.00 95.38 80 GLY A CA 1
ATOM 588 C C . GLY A 1 80 ? 1.997 -6.977 -8.859 1.00 95.38 80 GLY A C 1
ATOM 589 O O . GLY A 1 80 ? 3.097 -7.144 -9.378 1.00 95.38 80 GLY A O 1
ATOM 590 N N . VAL A 1 81 ? 1.375 -7.959 -8.200 1.00 94.75 81 VAL A N 1
ATOM 591 C CA . VAL A 1 81 ? 1.946 -9.308 -8.049 1.00 94.75 81 VAL A CA 1
ATOM 592 C C . VAL A 1 81 ? 2.042 -10.039 -9.381 1.00 94.75 81 VAL A C 1
ATOM 594 O O . VAL A 1 81 ? 3.055 -10.681 -9.638 1.00 94.75 81 VAL A O 1
ATOM 597 N N . TYR A 1 82 ? 1.038 -9.918 -10.251 1.00 95.38 82 TYR A N 1
ATOM 598 C CA . TYR A 1 82 ? 1.141 -10.444 -11.609 1.00 95.38 82 TYR A CA 1
ATOM 599 C C . TYR A 1 82 ? 2.370 -9.864 -12.322 1.00 95.38 82 TYR A C 1
ATOM 601 O O . TYR A 1 82 ? 3.208 -10.626 -12.797 1.00 95.38 82 TYR A O 1
ATOM 609 N N . ALA A 1 83 ? 2.527 -8.536 -12.309 1.00 93.81 83 ALA A N 1
ATOM 610 C CA . ALA A 1 83 ? 3.672 -7.868 -12.919 1.00 93.81 83 ALA A CA 1
ATOM 611 C C . ALA A 1 83 ? 5.009 -8.260 -12.271 1.00 93.81 83 ALA A C 1
ATOM 613 O O . ALA A 1 83 ? 6.014 -8.342 -12.963 1.00 93.81 83 ALA A O 1
ATOM 614 N N . TYR A 1 84 ? 5.029 -8.532 -10.966 1.00 92.69 84 TYR A N 1
ATOM 615 C CA . TYR A 1 84 ? 6.208 -9.053 -10.276 1.00 92.69 84 TYR A CA 1
ATOM 616 C C . TYR A 1 84 ? 6.611 -10.438 -10.798 1.00 92.69 84 TYR A C 1
ATOM 618 O O . TYR A 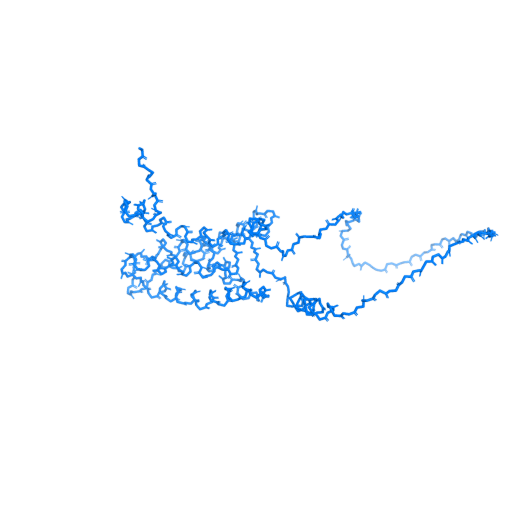1 84 ? 7.775 -10.659 -11.110 1.00 92.69 84 TYR A O 1
ATOM 626 N N . VAL A 1 85 ? 5.648 -11.354 -10.938 1.00 93.44 85 VAL A N 1
ATOM 627 C CA . VAL A 1 85 ? 5.903 -12.742 -11.359 1.00 93.44 85 VAL A CA 1
ATOM 628 C C . VAL A 1 85 ? 6.430 -12.830 -12.790 1.00 93.44 85 VAL A C 1
ATOM 630 O O . VAL A 1 85 ? 7.305 -13.647 -13.060 1.00 93.44 85 VAL A O 1
ATOM 633 N N . VAL A 1 86 ? 5.905 -12.012 -13.705 1.00 91.06 86 VAL A N 1
ATOM 634 C CA . VAL A 1 86 ? 6.336 -12.009 -15.117 1.00 91.06 86 VAL A CA 1
ATOM 635 C C . VAL A 1 86 ? 7.449 -10.998 -15.412 1.00 91.06 86 VAL A C 1
ATOM 637 O O . VAL A 1 86 ? 7.748 -10.737 -16.572 1.00 91.06 86 VAL A O 1
ATOM 640 N N . ASP A 1 87 ? 8.005 -10.388 -14.368 1.00 89.56 87 ASP A N 1
ATOM 641 C CA . ASP A 1 87 ? 8.945 -9.271 -14.430 1.00 89.56 87 ASP A CA 1
ATOM 642 C C . ASP A 1 87 ? 8.531 -8.111 -15.364 1.00 89.56 87 ASP A C 1
ATOM 644 O O . ASP A 1 87 ? 9.350 -7.471 -16.016 1.00 89.56 87 ASP A O 1
ATOM 648 N N . ALA A 1 88 ? 7.234 -7.807 -15.425 1.00 90.44 88 ALA A N 1
ATOM 649 C CA . ALA A 1 88 ? 6.705 -6.767 -16.298 1.00 90.44 88 ALA A CA 1
ATOM 650 C C . ALA A 1 88 ? 6.986 -5.352 -15.784 1.00 90.44 88 ALA A C 1
ATOM 652 O O . ALA A 1 88 ? 7.000 -5.080 -14.576 1.00 90.44 88 ALA A O 1
ATOM 653 N N . TYR A 1 89 ? 7.101 -4.433 -16.745 1.00 91.62 89 TYR A N 1
ATOM 654 C CA . TYR A 1 89 ? 7.014 -2.997 -16.512 1.00 91.62 89 TYR A CA 1
ATOM 655 C C . TYR A 1 89 ? 5.635 -2.617 -15.945 1.00 91.62 89 TYR A C 1
ATOM 657 O O . TYR A 1 89 ? 4.591 -3.063 -16.426 1.00 91.62 89 TYR A O 1
ATOM 665 N N . VAL A 1 90 ? 5.625 -1.727 -14.952 1.00 93.31 90 VAL A N 1
ATOM 666 C CA . VAL A 1 90 ? 4.407 -1.094 -14.428 1.00 93.31 90 VAL A CA 1
ATOM 667 C C . VAL A 1 90 ? 4.455 0.413 -14.647 1.00 93.31 90 VAL A C 1
ATOM 669 O O . VAL A 1 90 ? 5.457 1.061 -14.345 1.00 93.31 90 VAL A O 1
ATOM 672 N N . GLY A 1 91 ? 3.351 0.971 -15.144 1.00 92.81 91 GLY A N 1
ATOM 673 C CA . GLY A 1 91 ? 3.245 2.396 -15.453 1.00 92.81 91 GLY A CA 1
ATOM 674 C C . GLY A 1 91 ? 3.192 3.307 -14.224 1.00 92.81 91 GLY A C 1
ATOM 675 O O . GLY A 1 91 ? 2.896 2.879 -13.103 1.00 92.81 91 GLY A O 1
ATOM 676 N N . ASP A 1 92 ? 3.407 4.601 -14.455 1.00 93.31 92 ASP A N 1
ATOM 677 C CA . ASP A 1 92 ? 3.527 5.615 -13.399 1.00 93.31 92 ASP A CA 1
ATOM 678 C C . ASP A 1 92 ? 2.296 5.721 -12.497 1.00 93.31 92 ASP A C 1
ATOM 680 O O . ASP A 1 92 ? 2.435 5.930 -11.295 1.00 93.31 92 ASP A O 1
ATOM 684 N N . ALA A 1 93 ? 1.089 5.514 -13.031 1.00 94.81 93 ALA A N 1
ATOM 685 C CA . ALA A 1 93 ? -0.134 5.534 -12.229 1.00 94.81 93 ALA A CA 1
ATOM 686 C C . ALA A 1 93 ? -0.105 4.481 -11.107 1.00 94.81 93 ALA A C 1
ATOM 688 O O . ALA A 1 93 ? -0.440 4.788 -9.962 1.00 94.81 93 ALA A O 1
ATOM 689 N N . PHE A 1 94 ? 0.355 3.261 -11.409 1.00 96.12 94 PHE A N 1
ATOM 690 C CA . PHE A 1 94 ? 0.529 2.216 -10.401 1.00 96.12 94 PHE A CA 1
ATOM 691 C C . PHE A 1 94 ? 1.601 2.617 -9.386 1.00 96.12 94 PHE A C 1
ATOM 693 O O . PHE A 1 94 ? 1.370 2.518 -8.184 1.00 96.12 94 PHE A O 1
ATOM 700 N N . ARG A 1 95 ? 2.747 3.123 -9.861 1.00 94.75 95 ARG A N 1
ATOM 701 C CA . ARG A 1 95 ? 3.867 3.550 -9.006 1.00 94.75 95 ARG A CA 1
ATOM 702 C C . ARG A 1 95 ? 3.440 4.650 -8.029 1.00 94.75 95 ARG A C 1
ATOM 704 O O . ARG A 1 95 ? 3.760 4.578 -6.845 1.00 94.75 95 ARG A O 1
ATOM 711 N N . LEU A 1 96 ? 2.661 5.628 -8.497 1.00 94.88 96 LEU A N 1
ATOM 712 C CA . LEU A 1 96 ? 2.102 6.703 -7.674 1.00 94.88 96 LEU A CA 1
ATOM 713 C C . LEU A 1 96 ? 1.142 6.164 -6.612 1.00 94.88 96 LEU A C 1
ATOM 715 O O . LEU A 1 96 ? 1.256 6.539 -5.447 1.00 94.88 96 LEU A O 1
ATOM 719 N N . VAL A 1 97 ? 0.225 5.270 -6.990 1.00 96.25 97 VAL A N 1
ATOM 720 C CA . VAL A 1 97 ? -0.703 4.631 -6.045 1.00 96.25 97 VAL A CA 1
ATOM 721 C C . VAL A 1 97 ? 0.064 3.818 -5.001 1.00 96.25 97 VAL A C 1
ATOM 723 O O . VAL A 1 97 ? -0.168 3.980 -3.803 1.00 96.25 97 VAL A O 1
ATOM 726 N N . ALA A 1 98 ? 1.022 2.997 -5.430 1.00 96.00 98 ALA A N 1
ATOM 727 C CA . ALA A 1 98 ? 1.855 2.201 -4.539 1.00 96.00 98 ALA A CA 1
ATOM 728 C C . ALA A 1 98 ? 2.631 3.081 -3.553 1.00 96.00 98 ALA A C 1
ATOM 730 O O . ALA A 1 98 ? 2.634 2.807 -2.358 1.00 96.00 98 ALA A O 1
ATOM 731 N N . PHE A 1 99 ? 3.233 4.173 -4.025 1.00 95.25 99 PHE A N 1
ATOM 732 C CA . PHE A 1 99 ? 4.067 5.030 -3.189 1.00 95.25 99 PHE A CA 1
ATOM 733 C C . PHE A 1 99 ? 3.261 5.926 -2.240 1.00 95.25 99 PHE A C 1
ATOM 735 O O . PHE A 1 99 ? 3.569 6.013 -1.049 1.00 95.25 99 PHE A O 1
ATOM 742 N N . PHE A 1 100 ? 2.220 6.595 -2.737 1.00 95.75 100 PHE A N 1
ATOM 743 C CA . PHE A 1 100 ? 1.482 7.591 -1.957 1.00 95.75 100 PHE A CA 1
ATOM 744 C C . PHE A 1 100 ? 0.308 7.025 -1.171 1.00 95.75 100 PHE A C 1
ATOM 746 O O . PHE A 1 100 ? 0.006 7.554 -0.106 1.00 95.75 100 PHE A O 1
ATOM 753 N N . ALA A 1 101 ? -0.355 5.986 -1.680 1.00 96.62 101 ALA A N 1
ATOM 754 C CA . ALA A 1 101 ? -1.530 5.428 -1.027 1.00 96.62 101 ALA A CA 1
ATOM 755 C C . ALA A 1 101 ? -1.202 4.161 -0.238 1.00 96.62 101 ALA A C 1
ATOM 757 O O . ALA A 1 101 ? -1.728 4.016 0.857 1.00 96.62 101 ALA A O 1
ATOM 758 N N . TYR A 1 102 ? -0.333 3.278 -0.743 1.00 96.88 102 TYR A N 1
ATOM 759 C CA . TYR A 1 102 ? -0.095 1.950 -0.149 1.00 96.88 102 TYR A CA 1
ATOM 760 C C . TYR A 1 102 ? 1.304 1.720 0.412 1.00 96.88 102 TYR A C 1
ATOM 762 O O . TYR A 1 102 ? 1.611 0.607 0.836 1.00 96.88 102 TYR A O 1
ATOM 770 N N . SER A 1 103 ? 2.156 2.743 0.467 1.00 95.25 103 SER A N 1
ATOM 771 C CA . SER A 1 103 ? 3.444 2.584 1.135 1.00 95.25 103 SER A CA 1
ATOM 772 C C . SER A 1 103 ? 3.232 2.185 2.596 1.00 95.25 103 SER A C 1
ATOM 774 O O . SER A 1 103 ? 2.209 2.548 3.191 1.00 95.25 103 SER A O 1
ATOM 776 N N . PRO A 1 104 ? 4.188 1.478 3.214 1.00 94.12 104 PRO A N 1
ATOM 777 C CA . PRO A 1 104 ? 4.009 0.972 4.569 1.00 94.12 104 PRO A CA 1
ATOM 778 C C . PRO A 1 104 ? 3.631 2.045 5.596 1.00 94.12 104 PRO A C 1
ATOM 780 O O . PRO A 1 104 ? 2.795 1.787 6.458 1.00 94.12 104 PRO A O 1
ATOM 783 N N . LEU A 1 105 ? 4.166 3.268 5.473 1.00 94.31 105 LEU A N 1
ATOM 784 C CA . LEU A 1 105 ? 3.759 4.398 6.315 1.00 94.31 105 LEU A CA 1
ATOM 785 C C . LEU A 1 105 ? 2.296 4.802 6.092 1.00 94.31 105 LEU A C 1
ATOM 787 O O . LEU A 1 105 ? 1.583 5.085 7.053 1.00 94.31 105 LEU A O 1
ATOM 791 N N . SER A 1 106 ? 1.849 4.834 4.836 1.00 96.62 106 SER A N 1
ATOM 792 C CA . SER A 1 106 ? 0.476 5.203 4.476 1.00 96.62 106 SER A CA 1
ATOM 793 C C . SER A 1 106 ? -0.517 4.196 5.031 1.00 96.62 106 SER A C 1
ATOM 795 O O . SER A 1 106 ? -1.449 4.582 5.731 1.00 96.62 106 SER A O 1
ATOM 797 N N . VAL A 1 107 ? -0.263 2.904 4.809 1.00 96.81 107 VAL A N 1
ATOM 798 C CA . VAL A 1 107 ? -1.104 1.819 5.330 1.00 96.81 107 VAL A CA 1
ATOM 799 C C . VAL A 1 107 ? -1.120 1.834 6.855 1.00 96.81 107 VAL A C 1
ATOM 801 O O . VAL A 1 107 ? -2.183 1.724 7.460 1.00 96.81 107 VAL A O 1
ATOM 804 N N . PHE A 1 108 ? 0.040 2.024 7.489 1.00 94.38 108 PHE A N 1
ATOM 805 C CA . PHE A 1 108 ? 0.130 2.123 8.942 1.00 94.38 108 PHE A CA 1
ATOM 806 C C . PHE A 1 108 ? -0.733 3.265 9.496 1.00 94.38 108 PHE A C 1
ATOM 808 O O . PHE A 1 108 ? -1.484 3.057 10.448 1.00 94.38 108 PHE A O 1
ATOM 815 N N . LEU A 1 109 ? -0.676 4.456 8.890 1.00 95.38 109 LEU A N 1
ATOM 816 C CA . LEU A 1 109 ? -1.496 5.590 9.321 1.00 95.38 109 LEU A CA 1
ATOM 817 C C . LEU A 1 109 ? -2.987 5.382 9.036 1.00 95.38 109 LEU A C 1
ATOM 819 O O . LEU A 1 109 ? -3.809 5.771 9.864 1.00 95.38 109 LEU A O 1
ATOM 823 N N . VAL A 1 110 ? -3.348 4.737 7.924 1.00 95.88 110 VAL A N 1
ATOM 824 C CA . VAL A 1 110 ? -4.738 4.344 7.638 1.00 95.88 110 VAL A CA 1
ATOM 825 C C . VAL A 1 110 ? -5.257 3.397 8.719 1.00 95.88 110 VAL A C 1
ATOM 827 O O . VAL A 1 110 ? -6.300 3.665 9.301 1.00 95.88 110 VAL A O 1
ATOM 830 N N . ILE A 1 111 ? -4.504 2.347 9.059 1.00 94.06 111 ILE A N 1
ATOM 831 C CA . ILE A 1 111 ? -4.860 1.398 10.125 1.00 94.06 111 ILE A CA 1
ATOM 832 C C . ILE A 1 111 ? -4.997 2.113 11.475 1.00 94.06 111 ILE A C 1
ATOM 834 O O . ILE A 1 111 ? -5.957 1.886 12.207 1.00 94.06 111 ILE A O 1
ATOM 838 N N . LEU A 1 112 ? -4.065 3.012 11.801 1.00 92.12 112 LEU A N 1
ATOM 839 C CA . LEU A 1 112 ? -4.083 3.757 13.061 1.00 92.12 112 LEU A CA 1
ATOM 840 C C . LEU A 1 112 ? -5.305 4.681 13.184 1.00 92.12 112 LEU A C 1
ATOM 842 O O . LEU A 1 112 ? -5.759 4.961 14.291 1.00 92.12 112 LEU A O 1
ATOM 846 N N . THR A 1 113 ? -5.820 5.163 12.054 1.00 91.94 113 THR A N 1
ATOM 847 C CA . THR A 1 113 ? -6.926 6.127 11.984 1.00 91.94 113 THR A CA 1
ATOM 848 C C . THR A 1 113 ? -8.243 5.517 11.508 1.00 91.94 113 THR A C 1
ATOM 850 O O . THR A 1 113 ? -9.210 6.247 11.289 1.00 91.94 113 THR A O 1
ATOM 853 N N . ALA A 1 114 ? -8.306 4.186 11.404 1.00 89.00 114 ALA A N 1
ATOM 854 C CA . ALA A 1 114 ? -9.479 3.451 10.940 1.00 89.00 114 ALA A CA 1
ATOM 855 C C . ALA A 1 114 ? -10.693 3.549 11.888 1.00 89.00 114 ALA A C 1
ATOM 857 O O . ALA A 1 114 ? -11.806 3.187 11.514 1.00 89.00 114 ALA A O 1
ATOM 858 N N . GLY A 1 115 ? -10.513 4.092 13.096 1.00 81.88 115 GLY A N 1
ATOM 859 C CA . GLY A 1 115 ? -11.603 4.453 13.999 1.00 81.88 115 GLY A CA 1
ATOM 860 C C . GLY A 1 115 ? -11.276 5.676 14.869 1.00 81.88 115 GLY A C 1
ATOM 861 O O . GLY A 1 115 ? -10.102 6.030 15.011 1.00 81.88 115 GLY A O 1
ATOM 862 N N . PRO A 1 116 ? -12.289 6.323 15.489 1.00 82.56 116 PRO A N 1
ATOM 863 C CA . PRO A 1 116 ? -13.730 6.045 15.388 1.00 82.56 116 PRO A CA 1
ATOM 864 C C . PRO A 1 116 ? -14.371 6.592 14.097 1.00 82.56 116 PRO A C 1
ATOM 866 O O . PRO A 1 116 ? -13.893 7.566 13.514 1.00 82.56 116 PRO A O 1
ATOM 869 N N . THR A 1 117 ? -15.486 5.989 13.673 1.00 87.25 117 THR A N 1
ATOM 870 C CA . THR A 1 117 ? -16.258 6.422 12.493 1.00 87.25 117 THR A CA 1
ATOM 871 C C . THR A 1 117 ? -17.347 7.439 12.865 1.00 87.25 117 THR A C 1
ATOM 873 O O . THR A 1 117 ? -17.893 7.431 13.969 1.00 87.25 117 THR A O 1
ATOM 876 N N . VAL A 1 118 ? -17.696 8.323 11.927 1.00 85.88 118 VAL A N 1
ATOM 877 C CA . VAL A 1 118 ? -18.827 9.257 12.010 1.00 85.88 118 VAL A CA 1
ATOM 878 C C . VAL A 1 118 ? -19.778 8.926 10.865 1.00 85.88 118 VAL A C 1
ATOM 880 O O . VAL A 1 118 ? -19.456 9.153 9.704 1.00 85.88 118 VAL A O 1
ATOM 883 N N . VAL A 1 119 ? -20.943 8.349 11.184 1.00 87.56 119 VAL A N 1
ATOM 884 C CA . VAL A 1 119 ? -21.919 7.868 10.179 1.00 87.56 119 VAL A CA 1
ATOM 885 C C . VAL A 1 119 ? -21.275 6.860 9.205 1.00 87.56 119 VAL A C 1
ATOM 887 O O . VAL A 1 119 ? -21.476 6.913 7.996 1.00 87.56 119 VAL A O 1
ATOM 890 N N . GLY A 1 120 ? -20.446 5.953 9.733 1.00 84.88 120 GLY A N 1
ATOM 891 C CA . GLY A 1 120 ? -19.752 4.933 8.939 1.00 84.88 120 GLY A CA 1
ATOM 892 C C . GLY A 1 120 ? -18.583 5.451 8.094 1.00 84.88 120 GLY A C 1
ATOM 893 O O . GLY A 1 120 ? -18.033 4.680 7.317 1.00 84.88 120 GLY A O 1
ATOM 894 N N . ILE A 1 121 ? -18.190 6.722 8.235 1.00 89.44 121 ILE A N 1
ATOM 895 C CA . ILE A 1 121 ? -17.054 7.328 7.526 1.00 89.44 121 ILE A CA 1
ATOM 896 C C . ILE A 1 121 ? -15.954 7.692 8.524 1.00 89.44 121 ILE A C 1
ATOM 898 O O . ILE A 1 121 ? -16.218 8.295 9.561 1.00 89.44 121 ILE A O 1
ATOM 902 N N . GLU A 1 122 ? -14.710 7.365 8.204 1.00 92.31 122 GLU A N 1
ATOM 903 C CA . GLU A 1 122 ? -13.523 7.704 8.982 1.00 92.31 122 GLU A CA 1
ATOM 904 C C . GLU A 1 122 ? -13.070 9.143 8.686 1.00 92.31 122 GLU A C 1
ATOM 906 O O . GLU A 1 122 ? -12.505 9.408 7.620 1.00 92.31 122 GLU A O 1
ATOM 911 N N . PRO A 1 123 ? -13.249 10.105 9.612 1.00 91.62 123 PRO A N 1
ATOM 912 C CA . PRO A 1 123 ? -12.898 11.502 9.348 1.00 91.62 123 PRO A CA 1
ATOM 913 C C . PRO A 1 123 ? -11.386 11.713 9.183 1.00 91.62 123 PRO A C 1
ATOM 915 O O . PRO A 1 123 ? -10.954 12.669 8.540 1.00 91.62 123 PRO A O 1
ATOM 918 N N . LEU A 1 124 ? -10.577 10.825 9.766 1.00 94.31 124 LEU A N 1
ATOM 919 C CA . LEU A 1 124 ? -9.120 10.916 9.760 1.00 94.31 124 LEU A CA 1
ATOM 920 C C . LEU A 1 124 ? -8.461 10.190 8.582 1.00 94.31 124 LEU A C 1
ATOM 922 O O . LEU A 1 124 ? -7.267 10.383 8.376 1.00 94.31 124 LEU A O 1
ATOM 926 N N . PHE A 1 125 ? -9.218 9.452 7.766 1.00 94.56 125 PHE A N 1
ATOM 927 C CA . PHE A 1 125 ? -8.675 8.695 6.636 1.00 94.56 125 PHE A CA 1
ATOM 928 C C . PHE A 1 125 ? -7.934 9.583 5.623 1.00 94.56 125 PHE A C 1
ATOM 930 O O . PHE A 1 125 ? -6.766 9.348 5.309 1.00 94.56 125 PHE A O 1
ATOM 937 N N . LEU A 1 126 ? -8.582 10.648 5.137 1.00 94.94 126 LEU A N 1
ATOM 938 C CA . LEU A 1 126 ? -7.959 11.565 4.174 1.00 94.94 126 LEU A CA 1
ATOM 939 C C . LEU A 1 126 ? -6.788 12.356 4.787 1.00 94.94 126 LEU A C 1
ATOM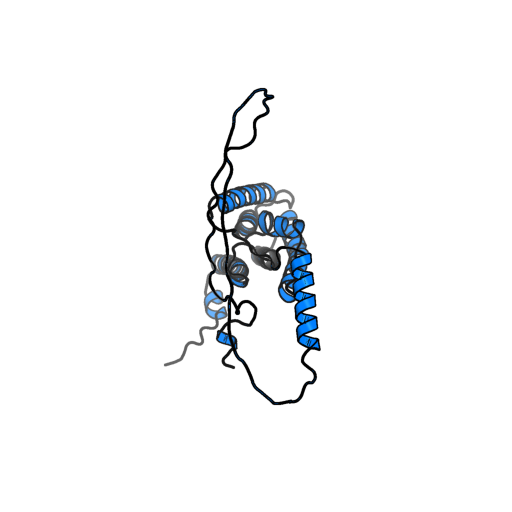 941 O O . LEU A 1 126 ? -5.732 12.412 4.151 1.00 94.94 126 LEU A O 1
ATOM 945 N N . PRO A 1 127 ? -6.904 12.928 6.005 1.00 96.19 127 PRO A N 1
ATOM 946 C CA . PRO A 1 127 ? -5.757 13.517 6.693 1.00 96.19 127 PRO A CA 1
ATOM 947 C C . PRO A 1 127 ? -4.576 12.554 6.857 1.00 96.19 127 PRO A C 1
ATOM 949 O O . PRO A 1 127 ? -3.439 12.958 6.629 1.00 96.19 127 PRO A O 1
ATOM 952 N N . ALA A 1 128 ? -4.826 11.289 7.209 1.00 95.81 128 ALA A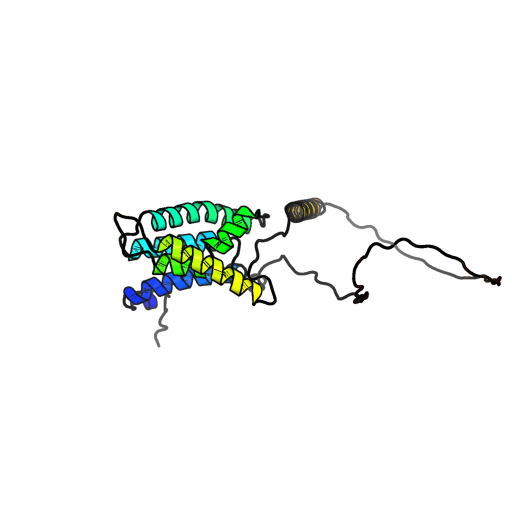 N 1
ATOM 953 C CA . ALA A 1 128 ? -3.787 10.277 7.377 1.00 95.81 128 ALA A CA 1
ATOM 954 C C . ALA A 1 128 ? -3.024 10.028 6.072 1.00 95.81 128 ALA A C 1
ATOM 956 O O . ALA A 1 128 ? -1.794 10.089 6.065 1.00 95.81 128 ALA A O 1
ATOM 957 N N . LEU A 1 129 ? -3.739 9.838 4.960 1.00 96.75 129 LEU A N 1
ATOM 958 C CA . LEU A 1 129 ? -3.121 9.688 3.641 1.00 96.75 129 LEU A CA 1
ATOM 959 C C . LEU A 1 129 ? -2.349 10.940 3.214 1.00 96.75 129 LEU A C 1
ATOM 961 O O . LEU A 1 129 ? -1.246 10.825 2.688 1.00 96.75 129 LEU A O 1
ATOM 965 N N . ALA A 1 130 ? -2.875 12.138 3.471 1.00 97.50 130 ALA A N 1
ATOM 966 C CA . ALA A 1 130 ? -2.181 13.382 3.142 1.00 97.50 130 ALA A CA 1
ATOM 967 C C . ALA A 1 130 ? -0.877 13.547 3.944 1.00 97.50 130 ALA A C 1
ATOM 969 O O . ALA A 1 130 ? 0.160 13.912 3.384 1.00 97.50 130 ALA A O 1
ATOM 970 N N . VAL A 1 131 ? -0.909 13.239 5.246 1.00 97.56 131 VAL A N 1
ATOM 971 C CA . VAL A 1 131 ? 0.277 13.254 6.116 1.00 97.56 131 VAL A CA 1
ATOM 972 C C . VAL A 1 131 ? 1.292 12.211 5.659 1.00 97.56 131 VAL A C 1
ATOM 974 O O . VAL A 1 131 ? 2.477 12.530 5.554 1.00 97.56 131 VAL A O 1
ATOM 977 N N . ALA A 1 132 ? 0.843 10.996 5.338 1.00 96.75 132 ALA A N 1
ATOM 978 C CA . ALA A 1 132 ? 1.705 9.944 4.818 1.00 96.75 132 ALA A CA 1
ATOM 979 C C . ALA A 1 132 ? 2.362 10.361 3.500 1.00 96.75 132 ALA A C 1
ATOM 981 O O . ALA A 1 132 ? 3.577 10.263 3.357 1.00 96.75 132 ALA A O 1
ATOM 982 N N . ALA A 1 133 ? 1.581 10.897 2.560 1.00 96.00 133 ALA A N 1
ATOM 983 C CA . ALA A 1 133 ? 2.080 11.370 1.279 1.00 96.00 133 ALA A CA 1
ATOM 984 C C . ALA A 1 133 ? 3.143 12.460 1.458 1.00 96.00 133 ALA A C 1
ATOM 986 O O . ALA A 1 133 ? 4.224 12.366 0.878 1.00 96.00 133 ALA A O 1
ATOM 987 N N . TYR A 1 134 ? 2.885 13.449 2.319 1.00 97.31 134 TYR A N 1
ATOM 988 C CA . TYR A 1 134 ? 3.867 14.479 2.649 1.00 97.31 134 TYR A CA 1
ATOM 989 C C . TYR A 1 134 ? 5.142 13.880 3.260 1.00 97.31 134 TYR A C 1
ATOM 991 O O . TYR A 1 134 ? 6.249 14.197 2.821 1.00 97.31 134 TYR A O 1
ATOM 999 N N . ALA A 1 135 ? 5.006 12.978 4.233 1.00 95.94 135 ALA A N 1
ATOM 1000 C CA . ALA A 1 135 ? 6.140 12.309 4.860 1.00 95.94 135 ALA A CA 1
ATOM 1001 C C . ALA A 1 135 ? 6.951 11.475 3.854 1.00 95.94 135 ALA A C 1
ATOM 1003 O O . ALA A 1 135 ? 8.178 11.522 3.886 1.00 95.94 135 ALA A O 1
ATOM 1004 N N . ASN A 1 136 ? 6.297 10.799 2.908 1.00 94.62 136 ASN A N 1
ATOM 1005 C CA . ASN A 1 136 ? 6.952 10.045 1.839 1.00 94.62 136 ASN A CA 1
ATOM 1006 C C . ASN A 1 136 ? 7.745 10.954 0.885 1.00 94.62 136 ASN A C 1
ATOM 1008 O O . ASN A 1 136 ? 8.861 10.605 0.500 1.00 94.62 136 ASN A O 1
ATOM 1012 N N . VAL A 1 137 ? 7.233 12.148 0.550 1.00 94.94 137 VAL A N 1
ATOM 1013 C CA . VAL A 1 137 ? 8.005 13.153 -0.212 1.00 94.94 137 VAL A CA 1
ATOM 1014 C C . VAL A 1 137 ? 9.262 13.560 0.556 1.00 94.94 137 VAL A C 1
ATOM 1016 O O . VAL A 1 137 ? 10.351 13.619 -0.015 1.00 94.94 137 VAL A O 1
ATOM 1019 N N . ARG A 1 138 ? 9.129 13.825 1.862 1.00 95.62 138 ARG A N 1
ATOM 1020 C CA . ARG A 1 138 ? 10.265 14.204 2.716 1.00 95.62 138 ARG A CA 1
ATOM 1021 C C . ARG A 1 138 ? 11.280 13.072 2.857 1.00 95.62 138 ARG A C 1
ATOM 1023 O O . ARG A 1 138 ? 12.473 13.350 2.824 1.00 95.62 138 ARG A O 1
ATOM 1030 N N . LEU A 1 139 ? 10.814 11.830 2.979 1.00 90.69 139 LEU A N 1
ATOM 1031 C CA . LEU A 1 139 ? 11.657 10.640 3.045 1.00 90.69 139 LEU A CA 1
ATOM 1032 C C . LEU A 1 139 ? 12.473 10.484 1.762 1.00 90.69 139 LEU A C 1
ATOM 1034 O O . LEU A 1 139 ? 13.690 10.368 1.833 1.00 90.69 139 LEU A O 1
ATOM 1038 N N . ARG A 1 140 ? 11.823 10.562 0.596 1.00 91.12 140 ARG A N 1
ATOM 1039 C CA . ARG A 1 140 ? 12.511 10.470 -0.696 1.00 91.12 140 ARG A CA 1
ATOM 1040 C C . ARG A 1 140 ? 13.580 11.550 -0.850 1.00 91.12 140 ARG A C 1
ATOM 1042 O O . ARG A 1 140 ? 14.686 11.247 -1.266 1.00 91.12 140 ARG A O 1
ATOM 1049 N N . ALA A 1 141 ? 13.273 12.789 -0.470 1.00 92.38 141 ALA A N 1
ATOM 1050 C CA . ALA A 1 141 ? 14.235 13.889 -0.540 1.00 92.38 141 ALA A CA 1
ATOM 1051 C C . ALA A 1 141 ? 15.432 13.732 0.420 1.00 92.38 141 ALA A C 1
ATOM 1053 O O . ALA A 1 141 ? 16.450 14.392 0.232 1.00 92.38 141 ALA A O 1
ATOM 1054 N N . ALA A 1 142 ? 15.302 12.914 1.467 1.00 91.44 142 ALA A N 1
ATOM 1055 C CA . ALA A 1 142 ? 16.342 12.698 2.469 1.00 91.44 142 ALA A CA 1
ATOM 1056 C C . ALA A 1 142 ? 17.245 11.492 2.169 1.00 91.44 142 ALA A C 1
ATOM 1058 O O . ALA A 1 142 ? 18.306 11.369 2.781 1.00 91.44 142 ALA A O 1
ATOM 1059 N N . LEU A 1 143 ? 16.830 10.593 1.272 1.00 88.19 143 LEU A N 1
ATOM 1060 C CA . LEU A 1 143 ? 17.570 9.375 0.959 1.00 88.19 143 LEU A CA 1
ATOM 1061 C C . LEU A 1 143 ? 18.504 9.583 -0.245 1.00 88.19 143 LEU A C 1
ATOM 1063 O O . LEU A 1 143 ? 18.133 10.262 -1.200 1.00 88.19 143 LEU A O 1
ATOM 1067 N N . PRO A 1 144 ? 19.712 8.988 -0.222 1.00 83.25 144 PRO A N 1
ATOM 1068 C CA . PRO A 1 144 ? 20.669 9.094 -1.325 1.00 83.25 144 PRO A CA 1
ATOM 1069 C C . PRO A 1 144 ? 20.303 8.218 -2.533 1.00 83.25 144 PRO A C 1
ATOM 1071 O O . PRO A 1 144 ? 20.843 8.424 -3.615 1.00 83.25 144 PRO A O 1
ATOM 1074 N N . ALA A 1 145 ? 19.419 7.239 -2.343 1.00 86.88 145 ALA A N 1
ATOM 1075 C CA . ALA A 1 145 ? 18.929 6.333 -3.372 1.00 86.88 145 ALA A CA 1
ATOM 1076 C C . ALA A 1 145 ? 17.398 6.327 -3.368 1.00 86.88 145 ALA A C 1
ATOM 1078 O O . ALA A 1 145 ? 16.773 6.623 -2.343 1.00 86.88 145 ALA A O 1
ATOM 1079 N N . ASP A 1 146 ? 16.803 5.974 -4.507 1.00 86.56 146 ASP A N 1
ATOM 1080 C CA . ASP A 1 146 ? 15.353 5.886 -4.610 1.00 86.56 146 ASP A CA 1
ATOM 1081 C C . ASP A 1 146 ? 14.824 4.773 -3.683 1.00 86.56 146 ASP A C 1
ATOM 1083 O O . ASP A 1 146 ? 15.308 3.641 -3.720 1.00 86.56 146 ASP A O 1
ATOM 1087 N N . PRO A 1 147 ? 13.816 5.062 -2.841 1.00 87.12 147 PRO A N 1
ATOM 1088 C CA . PRO A 1 147 ? 13.286 4.102 -1.872 1.00 87.12 147 PRO A CA 1
ATOM 1089 C C . PRO A 1 147 ? 12.352 3.057 -2.505 1.00 87.12 147 PRO A C 1
ATOM 1091 O O . PRO A 1 147 ? 11.587 2.405 -1.793 1.00 87.12 147 PRO A O 1
ATOM 1094 N N . TYR A 1 148 ? 12.338 2.927 -3.828 1.00 89.56 148 TYR A N 1
ATOM 1095 C CA . TYR A 1 148 ? 11.396 2.076 -4.536 1.00 89.56 148 TYR A CA 1
ATOM 1096 C C . TYR A 1 148 ? 12.060 1.308 -5.674 1.00 89.56 148 TYR A C 1
ATOM 1098 O O . TYR A 1 148 ? 12.998 1.793 -6.300 1.00 89.56 148 TYR A O 1
ATOM 1106 N N . TYR A 1 149 ? 11.518 0.131 -5.972 1.00 87.88 149 TYR A N 1
ATOM 1107 C CA . TYR A 1 149 ? 11.896 -0.665 -7.134 1.00 87.88 149 TYR A CA 1
ATOM 1108 C C . TYR A 1 149 ? 10.672 -1.371 -7.719 1.00 87.88 149 TYR A C 1
ATOM 1110 O O . TYR A 1 149 ? 9.896 -1.992 -6.999 1.00 87.88 149 TYR A O 1
ATOM 1118 N N . PHE A 1 150 ? 10.478 -1.266 -9.035 1.00 89.06 150 PHE A N 1
ATOM 1119 C CA . PHE A 1 150 ? 9.263 -1.749 -9.699 1.00 89.06 150 PHE A CA 1
ATOM 1120 C C . PHE A 1 150 ? 9.527 -2.657 -10.911 1.00 89.06 150 PHE A C 1
ATOM 1122 O O . PHE A 1 150 ? 8.643 -2.804 -11.754 1.00 89.06 150 PHE A O 1
ATOM 1129 N N . GLY A 1 151 ? 10.709 -3.271 -11.002 1.00 86.06 151 GLY A N 1
ATOM 1130 C CA . GLY A 1 151 ? 11.118 -4.030 -12.186 1.00 86.06 151 GLY A CA 1
ATOM 1131 C C . GLY A 1 151 ? 11.727 -3.137 -13.273 1.00 86.06 151 GLY A C 1
ATOM 1132 O O . GLY A 1 151 ? 12.336 -2.118 -12.931 1.00 86.06 151 GLY A O 1
ATOM 1133 N N . PRO A 1 152 ? 11.575 -3.494 -14.564 1.00 87.38 152 PRO A N 1
ATOM 1134 C CA . PRO A 1 152 ? 12.124 -2.731 -15.683 1.00 87.38 152 PRO A CA 1
ATOM 1135 C C . PRO A 1 152 ? 11.754 -1.245 -15.639 1.00 87.38 152 PRO A C 1
ATOM 1137 O O . PRO A 1 152 ? 10.644 -0.859 -15.254 1.00 87.38 152 PRO A O 1
ATOM 1140 N N . GLU A 1 153 ? 12.691 -0.391 -16.052 1.00 86.19 153 GLU A N 1
ATOM 1141 C CA . GLU A 1 153 ? 12.523 1.062 -15.962 1.00 86.19 153 GLU A CA 1
ATOM 1142 C C . GLU A 1 153 ? 11.536 1.607 -17.004 1.00 86.19 153 GLU A C 1
ATOM 1144 O O . GLU A 1 153 ? 10.821 2.570 -16.711 1.00 86.19 153 GLU A O 1
ATOM 1149 N N . SER A 1 154 ? 11.432 0.946 -18.164 1.00 88.44 154 SER A N 1
ATOM 1150 C CA . SER A 1 154 ? 10.544 1.291 -19.279 1.00 88.44 154 SER A CA 1
ATOM 1151 C C . SER A 1 154 ? 9.901 0.052 -19.919 1.00 88.44 154 SER A C 1
ATOM 1153 O O . SER A 1 154 ? 10.358 -1.077 -19.726 1.00 88.44 154 SER A O 1
ATOM 1155 N N . ALA A 1 155 ? 8.838 0.271 -20.702 1.00 86.88 155 ALA A N 1
ATOM 1156 C CA . ALA A 1 155 ? 8.216 -0.780 -21.508 1.00 86.88 155 ALA A CA 1
ATOM 1157 C C . ALA A 1 155 ? 9.189 -1.336 -22.562 1.00 86.88 155 ALA A C 1
ATOM 1159 O O . ALA A 1 155 ? 9.285 -2.545 -22.718 1.00 86.88 155 ALA A O 1
ATOM 1160 N N . GLU A 1 156 ? 9.981 -0.467 -23.194 1.00 89.56 156 GLU A N 1
ATOM 1161 C CA . GLU A 1 156 ? 11.012 -0.857 -24.164 1.00 89.56 156 GLU A CA 1
ATOM 1162 C C . GLU A 1 156 ? 12.084 -1.756 -23.530 1.00 89.56 156 GLU A C 1
ATOM 1164 O O . GLU A 1 156 ? 12.490 -2.751 -24.122 1.00 89.56 156 GLU A O 1
ATOM 1169 N N . ALA A 1 157 ? 12.513 -1.450 -22.298 1.00 86.88 157 ALA A N 1
ATOM 1170 C CA . ALA A 1 157 ? 13.480 -2.275 -21.574 1.00 86.88 157 ALA A CA 1
ATOM 1171 C C . ALA A 1 157 ? 12.918 -3.668 -21.252 1.00 86.88 157 ALA A C 1
ATOM 1173 O O . ALA A 1 157 ? 13.649 -4.656 -21.291 1.00 86.88 157 ALA A O 1
ATOM 1174 N N . PHE A 1 158 ? 11.620 -3.753 -20.953 1.00 88.75 158 PHE A N 1
ATOM 1175 C CA . PHE A 1 158 ? 10.935 -5.029 -20.774 1.00 88.75 158 PHE A CA 1
ATOM 1176 C C . PHE A 1 158 ? 10.832 -5.807 -22.093 1.00 88.75 158 PHE A C 1
ATOM 1178 O O . PHE A 1 158 ? 11.189 -6.981 -22.132 1.00 88.75 158 PHE A O 1
ATOM 1185 N N . GLU A 1 159 ? 10.393 -5.164 -23.177 1.00 89.44 159 GLU A N 1
ATOM 1186 C CA . GLU A 1 159 ? 10.271 -5.789 -24.501 1.00 89.44 159 GLU A CA 1
ATOM 1187 C C . GLU A 1 159 ? 11.620 -6.327 -24.993 1.00 89.44 159 GLU A C 1
ATOM 1189 O O . GLU A 1 159 ? 11.709 -7.496 -25.365 1.00 89.44 159 GLU A O 1
ATOM 1194 N N . ALA A 1 160 ? 12.691 -5.540 -24.868 1.00 88.00 160 ALA A N 1
ATOM 1195 C CA . ALA A 1 160 ? 14.045 -5.970 -25.209 1.00 88.00 160 ALA A CA 1
ATOM 1196 C C . ALA A 1 160 ? 14.501 -7.196 -24.393 1.00 88.00 160 ALA A C 1
ATOM 1198 O O . ALA A 1 160 ? 15.143 -8.099 -24.930 1.00 88.00 160 ALA A O 1
ATOM 1199 N N . ALA A 1 161 ? 14.156 -7.263 -23.101 1.00 86.50 161 ALA A N 1
ATOM 1200 C CA . ALA A 1 161 ? 14.480 -8.414 -22.257 1.00 86.50 161 ALA A CA 1
ATOM 1201 C C . ALA A 1 161 ? 13.706 -9.679 -22.675 1.00 86.50 161 ALA A C 1
ATOM 1203 O O . ALA A 1 161 ? 14.268 -10.778 -22.686 1.00 86.50 161 ALA A O 1
ATOM 1204 N N . VAL A 1 162 ? 12.434 -9.532 -23.056 1.00 87.56 162 VAL A N 1
ATOM 1205 C CA . VAL A 1 162 ? 11.600 -10.634 -23.563 1.00 87.56 162 VAL A CA 1
ATOM 1206 C C . VAL A 1 162 ? 12.123 -11.147 -24.908 1.00 87.56 162 VAL A C 1
ATOM 1208 O O . VAL A 1 162 ? 12.215 -12.363 -25.109 1.00 87.56 162 VAL A O 1
ATOM 1211 N N . GLU A 1 163 ? 12.505 -10.246 -25.814 1.00 88.31 163 GLU A N 1
ATOM 1212 C CA . GLU A 1 163 ? 13.099 -10.591 -27.110 1.00 88.31 163 GLU A CA 1
ATOM 1213 C C . GLU A 1 163 ? 14.426 -11.340 -26.930 1.00 88.31 163 GLU A C 1
ATOM 1215 O O . GLU A 1 163 ? 14.573 -12.459 -27.430 1.00 88.31 163 GLU A O 1
ATOM 1220 N N . ALA A 1 164 ? 15.342 -10.812 -26.112 1.00 83.88 164 ALA A N 1
ATOM 1221 C CA . ALA A 1 164 ? 16.626 -11.454 -25.819 1.00 83.88 164 ALA A CA 1
ATOM 1222 C C . ALA A 1 164 ? 16.470 -12.850 -25.178 1.00 83.88 164 ALA A C 1
ATOM 1224 O O . ALA A 1 164 ? 17.221 -13.785 -25.487 1.00 83.88 164 ALA A O 1
ATOM 1225 N N . GLY A 1 165 ? 15.471 -13.025 -24.304 1.00 77.94 165 GLY A N 1
ATOM 1226 C CA . GLY A 1 165 ? 15.137 -14.322 -23.711 1.00 77.94 165 GLY A CA 1
ATOM 1227 C C . GLY A 1 165 ? 14.602 -15.332 -24.732 1.00 77.94 165 GLY A C 1
ATOM 1228 O O . GLY A 1 165 ? 14.905 -16.524 -24.650 1.00 77.94 165 GLY A O 1
ATOM 1229 N N . THR A 1 166 ? 13.858 -14.861 -25.734 1.00 76.88 166 THR A N 1
ATOM 1230 C CA . THR A 1 166 ? 13.286 -15.700 -26.797 1.00 76.88 166 THR A CA 1
ATOM 1231 C C . THR A 1 166 ? 14.351 -16.142 -27.803 1.00 76.88 166 THR A C 1
ATOM 1233 O O . THR A 1 166 ? 14.377 -17.309 -28.207 1.00 76.88 166 THR A O 1
ATOM 1236 N N . GLU A 1 167 ? 15.284 -15.257 -28.160 1.00 73.31 167 GLU A N 1
ATOM 1237 C CA . GLU A 1 167 ? 16.429 -15.593 -29.016 1.00 73.31 167 GLU A CA 1
ATOM 1238 C C . GLU A 1 167 ? 17.358 -16.613 -28.340 1.00 73.31 167 GLU A C 1
ATOM 1240 O O . GLU A 1 167 ? 17.759 -17.600 -28.961 1.00 73.31 167 GLU A O 1
ATOM 1245 N N . SER A 1 168 ? 17.606 -16.454 -27.037 1.00 61.31 168 SER A N 1
ATOM 1246 C CA . SER A 1 168 ? 18.418 -17.392 -26.247 1.00 61.31 168 SER A CA 1
ATOM 1247 C C . SER A 1 168 ? 17.768 -18.776 -26.108 1.00 61.31 168 SER A C 1
ATOM 1249 O O . SER A 1 168 ? 18.463 -19.792 -26.114 1.00 61.31 168 SER A O 1
ATOM 1251 N N . ALA A 1 169 ? 16.434 -18.846 -26.033 1.00 59.69 169 ALA A N 1
ATOM 1252 C CA . ALA A 1 169 ? 15.694 -20.109 -25.989 1.00 59.69 169 ALA A CA 1
ATOM 1253 C C . ALA A 1 169 ? 15.617 -20.817 -27.358 1.00 59.69 169 ALA A C 1
ATOM 1255 O O . ALA A 1 169 ? 15.466 -22.038 -27.412 1.00 59.69 169 ALA A O 1
ATOM 1256 N N . THR A 1 170 ? 15.746 -20.070 -28.460 1.00 58.28 170 THR A N 1
ATOM 1257 C CA . THR A 1 170 ? 15.620 -20.598 -29.832 1.00 58.28 170 THR A CA 1
ATOM 1258 C C . THR A 1 170 ? 16.983 -20.918 -30.472 1.00 58.28 170 THR A C 1
ATOM 1260 O O . THR A 1 170 ? 17.060 -21.766 -31.358 1.00 58.28 170 THR A O 1
ATOM 1263 N N . GLY A 1 171 ? 18.079 -20.319 -29.988 1.00 53.00 171 GLY A N 1
ATOM 1264 C CA . GLY A 1 171 ? 19.450 -20.523 -30.487 1.00 53.00 171 GLY A CA 1
ATOM 1265 C C . GLY A 1 171 ? 20.192 -21.769 -29.971 1.00 53.00 171 GLY A C 1
ATOM 1266 O O . GLY A 1 171 ? 21.324 -22.014 -30.378 1.00 53.00 171 GLY A O 1
ATOM 1267 N N . GLY A 1 172 ? 19.585 -22.583 -29.099 1.00 44.81 172 GLY A N 1
ATOM 1268 C CA . GLY A 1 172 ? 20.210 -23.780 -28.507 1.00 44.81 172 GLY A CA 1
ATOM 1269 C C . GLY A 1 172 ? 20.241 -25.037 -29.395 1.00 44.81 172 GLY A C 1
ATOM 1270 O O . GLY A 1 172 ? 20.571 -26.120 -28.912 1.00 44.81 172 GLY A O 1
ATOM 1271 N N . GLY A 1 173 ? 19.870 -24.931 -30.673 1.00 47.28 173 GLY A N 1
ATOM 1272 C CA . GLY A 1 173 ? 19.807 -26.052 -31.609 1.00 47.28 173 GLY A CA 1
ATOM 1273 C C . GLY A 1 173 ? 20.883 -25.996 -32.696 1.00 47.28 173 GLY A C 1
ATOM 1274 O O . GLY A 1 173 ? 20.783 -25.194 -33.615 1.00 47.28 173 GLY A O 1
ATOM 1275 N N . THR A 1 174 ? 21.826 -26.944 -32.635 1.00 44.84 174 THR A N 1
ATOM 1276 C CA . THR A 1 174 ? 22.720 -27.440 -33.712 1.00 44.84 174 THR A CA 1
ATOM 1277 C C . THR A 1 174 ? 23.853 -26.547 -34.251 1.00 44.84 174 THR A C 1
ATOM 1279 O O . THR A 1 174 ? 23.633 -25.696 -35.101 1.00 44.84 174 THR A O 1
ATOM 1282 N N . ALA A 1 175 ? 25.089 -26.883 -33.852 1.00 41.44 175 ALA A N 1
ATOM 1283 C CA . ALA A 1 175 ? 26.300 -27.008 -34.691 1.00 41.44 175 ALA A CA 1
ATOM 1284 C C . ALA A 1 175 ? 27.416 -27.580 -33.790 1.00 41.44 175 ALA A C 1
ATOM 1286 O O . ALA A 1 175 ? 28.045 -26.863 -33.020 1.00 41.44 175 ALA A O 1
ATOM 1287 N N . ASP A 1 176 ? 27.439 -28.890 -33.552 1.00 36.53 176 ASP A N 1
ATOM 1288 C CA . ASP A 1 176 ? 28.279 -29.870 -34.263 1.00 36.53 176 ASP A CA 1
ATOM 1289 C C . ASP A 1 176 ? 29.574 -29.327 -34.897 1.00 36.53 176 ASP A C 1
ATOM 1291 O O . ASP A 1 176 ? 29.607 -28.304 -35.578 1.00 36.53 176 ASP A O 1
ATOM 1295 N N . ALA A 1 177 ? 30.650 -30.044 -34.603 1.00 43.50 177 ALA A N 1
ATOM 1296 C CA . ALA A 1 177 ? 32.045 -29.658 -34.705 1.00 43.50 177 ALA A CA 1
ATOM 1297 C C . ALA A 1 177 ? 32.518 -29.335 -36.129 1.00 43.50 177 ALA A C 1
ATOM 1299 O O . ALA A 1 177 ? 32.241 -30.084 -37.064 1.00 43.50 177 ALA A O 1
ATOM 1300 N N . THR A 1 178 ? 33.392 -28.334 -36.282 1.00 35.22 178 THR A N 1
ATOM 1301 C CA . THR A 1 178 ? 34.530 -28.466 -37.206 1.00 35.22 178 THR A CA 1
ATOM 1302 C C . THR A 1 178 ? 35.741 -27.666 -36.724 1.00 35.22 178 THR A C 1
ATOM 1304 O O . THR A 1 178 ? 35.645 -26.531 -36.270 1.00 35.22 178 THR A O 1
ATOM 1307 N N . ASP A 1 179 ? 36.860 -28.365 -36.804 1.00 35.66 179 ASP A N 1
ATOM 1308 C CA . ASP A 1 179 ? 38.206 -28.140 -36.302 1.00 35.66 179 ASP A CA 1
ATOM 1309 C C . ASP A 1 179 ? 39.101 -27.399 -37.328 1.00 35.66 179 ASP A C 1
ATOM 1311 O O . ASP A 1 179 ? 38.830 -27.444 -38.530 1.00 35.66 179 ASP A O 1
ATOM 1315 N N . GLY A 1 180 ? 40.198 -26.797 -36.843 1.00 30.70 180 GLY A N 1
ATOM 1316 C CA . GLY A 1 180 ? 41.345 -26.261 -37.607 1.00 30.70 180 GLY A CA 1
ATOM 1317 C C . GLY A 1 180 ? 41.261 -24.767 -37.975 1.00 30.70 180 GLY A C 1
ATOM 1318 O O . GLY A 1 180 ? 40.303 -24.332 -38.595 1.00 30.70 180 GLY A O 1
ATOM 1319 N N . GLY A 1 181 ? 42.208 -23.870 -37.681 1.00 29.61 181 GLY A N 1
ATOM 1320 C CA . GLY A 1 181 ? 43.603 -23.985 -37.253 1.00 29.61 181 GLY A CA 1
ATOM 1321 C C . GLY A 1 181 ? 44.489 -23.091 -38.143 1.00 29.61 181 GLY A C 1
ATOM 1322 O O . GLY A 1 181 ? 44.519 -23.332 -39.345 1.00 29.61 181 GLY A O 1
ATOM 1323 N N . THR A 1 182 ? 45.260 -22.164 -37.531 1.00 29.64 182 THR A N 1
ATOM 1324 C CA . THR A 1 182 ? 46.519 -21.520 -38.038 1.00 29.64 182 THR A CA 1
ATOM 1325 C C . THR A 1 182 ? 46.403 -20.621 -39.302 1.00 29.64 182 THR A C 1
ATOM 1327 O O . THR A 1 182 ? 45.603 -20.893 -40.180 1.00 29.64 182 THR A O 1
ATOM 1330 N N . ASP A 1 183 ? 47.073 -19.478 -39.518 1.00 31.64 183 ASP A N 1
ATOM 1331 C CA . ASP A 1 183 ? 48.366 -18.912 -39.097 1.00 31.64 183 ASP A CA 1
ATOM 1332 C C . ASP A 1 183 ? 48.387 -17.367 -39.296 1.00 31.64 183 ASP A C 1
ATOM 1334 O O . ASP A 1 183 ? 47.756 -16.834 -40.209 1.00 31.64 183 ASP A O 1
ATOM 1338 N N . ALA A 1 184 ? 49.184 -16.659 -38.486 1.00 32.56 184 ALA A N 1
ATOM 1339 C CA . ALA A 1 184 ? 49.838 -15.369 -38.807 1.00 32.56 184 ALA A CA 1
ATOM 1340 C C . ALA A 1 184 ? 51.270 -15.680 -39.347 1.00 32.56 184 ALA A C 1
ATOM 1342 O O . ALA A 1 184 ? 51.671 -16.827 -39.137 1.00 32.56 184 ALA A O 1
ATOM 1343 N N . PRO A 1 185 ? 52.112 -14.778 -39.940 1.00 48.03 185 PRO A N 1
ATOM 1344 C CA . PRO A 1 185 ? 52.307 -13.356 -39.573 1.00 48.03 185 PRO A CA 1
ATOM 1345 C C . PRO A 1 185 ? 52.851 -12.381 -40.678 1.00 48.03 185 PRO A C 1
ATOM 1347 O O . PRO A 1 185 ? 53.036 -12.756 -41.832 1.00 48.03 185 PRO A O 1
ATOM 1350 N N . ALA A 1 186 ? 53.181 -11.147 -40.240 1.00 33.12 186 ALA A N 1
ATOM 1351 C CA . ALA A 1 186 ? 54.373 -10.322 -40.574 1.00 33.12 186 ALA A CA 1
ATOM 1352 C C . ALA A 1 186 ? 54.239 -8.989 -41.379 1.00 33.12 186 ALA A C 1
ATOM 1354 O O . ALA A 1 186 ? 53.927 -8.972 -42.564 1.00 33.12 186 ALA A O 1
ATOM 1355 N N . ASP A 1 187 ? 54.609 -7.908 -40.663 1.00 28.81 187 ASP A N 1
ATOM 1356 C CA . ASP A 1 187 ? 55.538 -6.785 -40.955 1.00 28.81 187 ASP A CA 1
ATOM 1357 C C . ASP A 1 187 ? 55.270 -5.635 -41.976 1.00 28.81 187 ASP A C 1
ATOM 1359 O O . ASP A 1 187 ? 55.357 -5.804 -43.185 1.00 28.81 187 ASP A O 1
ATOM 1363 N N . THR A 1 188 ? 55.045 -4.431 -41.393 1.00 31.11 188 THR A N 1
ATOM 1364 C CA . THR A 1 188 ? 55.624 -3.044 -41.545 1.00 31.11 188 THR A CA 1
ATOM 1365 C C . THR A 1 188 ? 56.465 -2.607 -42.779 1.00 31.11 188 THR A C 1
ATOM 1367 O O . THR A 1 188 ? 56.972 -3.462 -43.493 1.00 31.11 188 THR A O 1
ATOM 1370 N N . PRO A 1 189 ? 56.904 -1.317 -42.931 1.00 49.69 189 PRO A N 1
ATOM 1371 C CA . PRO A 1 189 ? 56.367 0.047 -42.633 1.00 49.69 189 PRO A CA 1
ATOM 1372 C C . PRO A 1 189 ? 56.612 1.067 -43.799 1.00 49.69 189 PRO A C 1
ATOM 1374 O O . PRO A 1 189 ? 57.426 0.785 -44.669 1.00 49.69 189 PRO A O 1
ATOM 1377 N N . THR A 1 190 ? 56.081 2.311 -43.781 1.00 30.19 190 THR A N 1
ATOM 1378 C CA . THR A 1 190 ? 56.829 3.527 -44.248 1.00 30.19 190 THR A CA 1
ATOM 1379 C C . THR A 1 190 ? 56.206 4.851 -43.760 1.00 30.19 190 THR A C 1
ATOM 1381 O O . THR A 1 190 ? 54.989 4.970 -43.656 1.00 30.19 190 THR A O 1
ATOM 1384 N N . ALA A 1 191 ? 57.071 5.827 -43.465 1.00 31.58 191 ALA A N 1
ATOM 1385 C CA . ALA A 1 191 ? 56.820 7.182 -42.964 1.00 31.58 191 ALA A CA 1
ATOM 1386 C C . ALA A 1 191 ? 57.016 8.273 -44.048 1.00 31.58 191 ALA A C 1
ATOM 1388 O O . ALA A 1 191 ? 57.471 7.941 -45.138 1.00 31.58 191 ALA A O 1
ATOM 1389 N N . ASP A 1 192 ? 56.734 9.536 -43.665 1.00 31.48 192 ASP A N 1
ATOM 1390 C CA . ASP A 1 192 ? 57.172 10.868 -44.181 1.00 31.48 192 ASP A CA 1
ATOM 1391 C C . ASP A 1 192 ? 56.007 11.813 -44.563 1.00 31.48 192 ASP A C 1
ATOM 1393 O O . ASP A 1 192 ? 55.025 11.363 -45.138 1.00 31.48 192 ASP A O 1
ATOM 1397 N N . THR A 1 193 ? 56.011 13.145 -44.370 1.00 32.56 193 THR A N 1
ATOM 1398 C CA . THR A 1 193 ? 56.824 14.122 -43.606 1.00 32.56 193 THR A CA 1
ATOM 1399 C C . THR A 1 193 ? 56.170 15.528 -43.747 1.00 32.56 193 THR A C 1
ATOM 1401 O O . THR A 1 193 ? 55.550 15.786 -44.772 1.00 32.56 193 THR A O 1
ATOM 1404 N N . ALA A 1 194 ? 56.321 16.393 -42.718 1.00 30.83 194 ALA A N 1
ATOM 1405 C CA . ALA A 1 194 ? 56.289 17.887 -42.620 1.00 30.83 194 ALA A CA 1
ATOM 1406 C C . ALA A 1 194 ? 55.308 18.744 -43.478 1.00 30.83 194 ALA A C 1
ATOM 1408 O O . ALA A 1 194 ? 55.207 18.580 -44.682 1.00 30.83 194 ALA A O 1
ATOM 1409 N N . GLY A 1 195 ? 54.609 19.765 -42.954 1.00 27.56 195 GLY A N 1
ATOM 1410 C CA . GLY A 1 195 ? 55.135 21.025 -42.387 1.00 27.56 195 GLY A CA 1
ATOM 1411 C C . GLY A 1 195 ? 54.334 22.254 -42.920 1.00 27.56 195 GLY A C 1
ATOM 1412 O O . GLY A 1 195 ? 53.452 22.055 -43.744 1.00 27.56 195 GLY A O 1
ATOM 1413 N N . PRO A 1 196 ? 54.596 23.507 -42.486 1.00 48.75 196 PRO A N 1
ATOM 1414 C CA . PRO A 1 196 ? 53.633 24.360 -41.751 1.00 48.75 196 PRO A CA 1
ATOM 1415 C C . PRO A 1 196 ? 53.186 25.672 -42.458 1.00 48.75 196 PRO A C 1
ATOM 1417 O O . PRO A 1 196 ? 53.714 26.024 -43.509 1.00 48.75 196 PRO A O 1
ATOM 1420 N N . GLY A 1 197 ? 52.273 26.448 -41.841 1.00 28.95 197 GLY A N 1
ATOM 1421 C CA . GLY A 1 197 ? 51.960 27.837 -42.242 1.00 28.95 197 GLY A CA 1
ATOM 1422 C C . GLY A 1 197 ? 51.030 28.598 -41.273 1.00 28.95 197 GLY A C 1
ATOM 1423 O O . GLY A 1 197 ? 49.959 28.107 -40.936 1.00 28.95 197 GLY A O 1
ATOM 1424 N N . GLU A 1 198 ? 51.474 29.775 -40.821 1.00 33.50 198 GLU A N 1
ATOM 1425 C CA . GLU A 1 198 ? 50.932 30.655 -39.763 1.00 33.50 198 GLU A CA 1
ATOM 1426 C C . GLU A 1 198 ? 49.907 31.727 -40.232 1.00 33.50 198 GLU A C 1
ATOM 1428 O O . GLU A 1 198 ? 49.812 32.016 -41.422 1.00 33.50 198 GLU A O 1
ATOM 1433 N N . ALA A 1 199 ? 49.312 32.412 -39.229 1.00 34.06 199 ALA A N 1
ATOM 1434 C CA . ALA A 1 199 ? 48.825 33.818 -39.199 1.00 34.06 199 ALA A CA 1
ATOM 1435 C C . ALA A 1 199 ? 47.444 34.118 -39.855 1.00 34.06 199 ALA A C 1
ATOM 1437 O O . ALA A 1 199 ? 47.062 33.470 -40.813 1.00 34.06 199 ALA A O 1
ATOM 1438 N N . GLU A 1 200 ? 46.584 35.067 -39.442 1.00 33.47 200 GLU A N 1
ATOM 1439 C CA . GLU A 1 200 ? 46.614 36.186 -38.485 1.00 33.47 200 GLU A CA 1
ATOM 1440 C C . GLU A 1 200 ? 45.165 36.741 -38.274 1.00 33.47 200 GLU A C 1
ATOM 1442 O O . GLU A 1 200 ? 44.358 36.728 -39.196 1.00 33.47 200 GLU A O 1
ATOM 1447 N N . ARG A 1 201 ? 44.880 37.273 -37.070 1.00 32.25 201 ARG A N 1
ATOM 1448 C CA . ARG A 1 201 ? 44.020 38.436 -36.680 1.00 32.25 201 ARG A CA 1
ATOM 1449 C C . ARG A 1 201 ? 42.591 38.725 -37.237 1.00 32.25 201 ARG A C 1
ATOM 1451 O O . ARG A 1 201 ? 42.412 39.195 -38.349 1.00 32.25 201 ARG A O 1
ATOM 1458 N N . ALA A 1 202 ? 41.637 38.699 -36.287 1.00 31.00 202 ALA A N 1
ATOM 1459 C CA . ALA A 1 202 ? 40.730 39.768 -35.781 1.00 31.00 202 ALA A CA 1
ATOM 1460 C C . ALA A 1 202 ? 39.824 40.631 -36.710 1.00 31.00 202 ALA A C 1
ATOM 1462 O O . ALA A 1 202 ? 40.333 41.453 -37.461 1.00 31.00 202 ALA A O 1
ATOM 1463 N N . ALA A 1 203 ? 38.492 40.614 -36.470 1.00 35.28 203 ALA A N 1
ATOM 1464 C CA . ALA A 1 203 ? 37.698 41.743 -35.911 1.00 35.28 203 ALA A CA 1
ATOM 1465 C C . ALA A 1 203 ? 36.153 41.514 -35.902 1.00 35.28 203 ALA A C 1
ATOM 1467 O O . ALA A 1 203 ? 35.548 41.280 -36.939 1.00 35.28 203 ALA A O 1
ATOM 1468 N N . SER A 1 204 ? 35.559 41.694 -34.709 1.00 33.62 204 SER A N 1
ATOM 1469 C CA . SER A 1 204 ? 34.289 42.384 -34.359 1.00 33.62 204 SER A CA 1
ATOM 1470 C C . SER A 1 204 ? 32.919 42.001 -34.964 1.00 33.62 204 SER A C 1
ATOM 1472 O O . SER A 1 204 ? 32.623 42.363 -36.096 1.00 33.62 204 SER A O 1
ATOM 1474 N N . ALA A 1 205 ? 32.000 41.487 -34.126 1.00 31.66 205 ALA A N 1
ATOM 1475 C CA . ALA A 1 205 ? 30.835 42.209 -33.549 1.00 31.66 205 ALA A CA 1
ATOM 1476 C C . ALA A 1 205 ? 29.712 41.240 -33.086 1.00 31.66 205 ALA A C 1
ATOM 1478 O O . ALA A 1 205 ? 29.376 40.291 -33.785 1.00 31.66 205 ALA A O 1
ATOM 1479 N N . GLU A 1 206 ? 29.162 41.496 -31.892 1.00 37.06 206 GLU A N 1
ATOM 1480 C CA . GLU A 1 206 ? 28.170 40.700 -31.132 1.00 37.06 206 GLU A CA 1
ATOM 1481 C C . GLU A 1 206 ? 26.787 40.539 -31.831 1.00 37.06 206 GLU A C 1
ATOM 1483 O O . GLU A 1 206 ? 26.482 41.282 -32.766 1.00 37.06 206 GLU A O 1
ATOM 1488 N N . PRO A 1 207 ? 25.899 39.633 -31.352 1.00 39.66 207 PRO A N 1
ATOM 1489 C CA . PRO A 1 207 ? 25.041 40.004 -30.220 1.00 39.66 207 PRO A CA 1
ATOM 1490 C C . PRO A 1 207 ? 24.894 38.941 -29.115 1.00 39.66 207 PRO A C 1
ATOM 1492 O O . PRO A 1 207 ? 24.941 37.733 -29.326 1.00 39.66 207 PRO A O 1
ATOM 1495 N N . ARG A 1 208 ? 24.669 39.492 -27.920 1.00 32.94 208 ARG A N 1
ATOM 1496 C CA . ARG A 1 208 ? 24.336 38.888 -26.625 1.00 32.94 208 ARG A CA 1
ATOM 1497 C C . ARG A 1 208 ? 23.106 37.973 -26.645 1.00 32.94 208 ARG A C 1
ATOM 1499 O O . ARG A 1 208 ? 22.118 38.286 -27.303 1.00 32.94 208 ARG A O 1
ATOM 1506 N N . GLY A 1 209 ? 23.132 36.963 -25.772 1.00 29.92 209 GLY A N 1
ATOM 1507 C CA . GLY A 1 209 ? 21.957 36.192 -25.355 1.00 29.92 209 GLY A CA 1
ATOM 1508 C C . GLY A 1 209 ? 22.304 34.954 -24.520 1.00 29.92 209 GLY A C 1
ATOM 1509 O O . GLY A 1 209 ? 22.120 33.846 -24.994 1.00 29.92 209 GLY A O 1
ATOM 1510 N N . GLU A 1 210 ? 22.875 35.185 -23.336 1.00 37.19 210 GLU A N 1
ATOM 1511 C CA . GLU A 1 210 ? 23.034 34.317 -22.147 1.00 37.19 210 GLU A CA 1
ATOM 1512 C C . GLU A 1 210 ? 22.673 32.816 -22.264 1.00 37.19 210 GLU A C 1
ATOM 1514 O O . GLU A 1 210 ? 21.507 32.431 -22.197 1.00 37.19 210 GLU A O 1
ATOM 1519 N N . ALA A 1 211 ? 23.711 31.969 -22.311 1.00 34.72 211 ALA A N 1
ATOM 1520 C CA . ALA A 1 211 ? 23.650 30.529 -22.067 1.00 34.72 211 ALA A CA 1
ATOM 1521 C C . ALA A 1 211 ? 24.586 30.141 -20.902 1.00 34.72 211 ALA A C 1
ATOM 1523 O O . ALA A 1 211 ? 25.712 30.628 -20.824 1.00 34.72 211 ALA A O 1
ATOM 1524 N N . GLU A 1 212 ? 24.036 29.305 -20.016 1.00 38.88 212 GLU A N 1
ATOM 1525 C CA . GLU A 1 212 ? 24.618 28.272 -19.135 1.00 38.88 212 GLU A CA 1
ATOM 1526 C C . GLU A 1 212 ? 26.005 28.448 -18.476 1.00 38.88 212 GLU A C 1
ATOM 1528 O O . GLU A 1 212 ? 27.014 28.649 -19.149 1.00 38.88 212 GLU A O 1
ATOM 1533 N N . PRO A 1 213 ? 26.117 28.202 -17.152 1.00 40.09 213 PRO A N 1
ATOM 1534 C CA . PRO A 1 213 ? 27.399 27.908 -16.537 1.00 40.09 213 PRO A CA 1
ATOM 1535 C C . PRO A 1 213 ? 27.797 26.439 -16.759 1.00 40.09 213 PRO A C 1
ATOM 1537 O O . PRO A 1 213 ? 27.251 25.512 -16.161 1.00 40.09 213 PRO A O 1
ATOM 1540 N N . ASP A 1 214 ? 28.816 26.305 -17.598 1.00 34.44 214 ASP A N 1
ATOM 1541 C CA . ASP A 1 214 ? 29.807 25.238 -17.721 1.00 34.44 214 ASP A CA 1
ATOM 1542 C C . ASP A 1 214 ? 30.122 24.487 -16.406 1.00 34.44 214 ASP A C 1
ATOM 1544 O O . ASP A 1 214 ? 30.538 25.079 -15.401 1.00 34.44 214 ASP A O 1
ATOM 1548 N N . ARG A 1 215 ? 29.983 23.156 -16.438 1.00 36.56 215 ARG A N 1
ATOM 1549 C CA . ARG A 1 215 ? 30.718 22.236 -15.560 1.00 36.56 215 ARG A CA 1
ATOM 1550 C C . ARG A 1 215 ? 31.187 21.015 -16.346 1.00 36.56 215 ARG A C 1
ATOM 1552 O O . ARG A 1 215 ? 30.511 19.996 -16.399 1.00 36.56 215 ARG A O 1
ATOM 1559 N N . ALA A 1 216 ? 32.388 21.163 -16.893 1.00 34.47 216 ALA A N 1
ATOM 1560 C CA . ALA A 1 216 ? 33.518 20.246 -16.749 1.00 34.47 216 ALA A CA 1
ATOM 1561 C C . ALA A 1 216 ? 33.212 18.743 -16.876 1.00 34.47 216 ALA A C 1
ATOM 1563 O O . ALA A 1 216 ? 32.778 18.074 -15.937 1.00 34.47 216 ALA A O 1
ATOM 1564 N N . ALA A 1 217 ? 33.586 18.224 -18.044 1.00 40.88 217 ALA A N 1
ATOM 1565 C CA . ALA A 1 217 ? 33.784 16.816 -18.327 1.00 40.88 217 ALA A CA 1
ATOM 1566 C C . ALA A 1 217 ? 34.719 16.147 -17.304 1.00 40.88 217 ALA A C 1
ATOM 1568 O O . ALA A 1 217 ? 35.851 16.582 -17.088 1.00 40.88 217 ALA A O 1
ATOM 1569 N N . ALA A 1 218 ? 34.249 15.041 -16.736 1.00 35.12 218 ALA A N 1
ATOM 1570 C CA . ALA A 1 218 ? 35.081 14.012 -16.140 1.00 35.12 218 ALA A CA 1
ATOM 1571 C C . ALA A 1 218 ? 34.542 12.663 -16.625 1.00 35.12 218 ALA A C 1
ATOM 1573 O O . ALA A 1 218 ? 33.476 12.224 -16.199 1.00 35.12 218 ALA A O 1
ATOM 1574 N N . GLU A 1 219 ? 35.260 12.029 -17.550 1.00 38.12 219 GLU A N 1
ATOM 1575 C CA . GLU A 1 219 ? 35.116 10.598 -17.810 1.00 38.12 219 GLU A CA 1
ATOM 1576 C C . GLU A 1 219 ? 35.616 9.815 -16.586 1.00 38.12 219 GLU A C 1
ATOM 1578 O O . GLU A 1 219 ? 36.681 10.136 -16.048 1.00 38.12 219 GLU A O 1
ATOM 1583 N N . PRO A 1 220 ? 34.928 8.734 -16.194 1.00 39.84 220 PRO A N 1
ATOM 1584 C CA . PRO A 1 220 ? 35.594 7.605 -15.580 1.00 39.84 220 PRO A CA 1
ATOM 1585 C C . PRO A 1 220 ? 35.452 6.369 -16.471 1.00 39.84 220 PRO A C 1
ATOM 1587 O O . PRO A 1 220 ? 34.387 5.783 -16.639 1.00 39.84 220 PRO A O 1
ATOM 1590 N N . THR A 1 221 ? 36.598 6.024 -17.042 1.00 33.88 221 THR A N 1
ATOM 1591 C CA . THR A 1 221 ? 37.178 4.697 -17.247 1.00 33.88 221 THR A CA 1
ATOM 1592 C C . THR A 1 221 ? 36.360 3.493 -16.763 1.00 33.88 221 THR A C 1
ATOM 1594 O O . THR A 1 221 ? 35.940 3.410 -15.611 1.00 33.88 221 THR A O 1
ATOM 1597 N N . ALA A 1 222 ? 36.260 2.512 -17.661 1.00 43.75 222 ALA A N 1
ATOM 1598 C CA . ALA A 1 222 ? 35.700 1.179 -17.492 1.00 43.75 222 ALA A CA 1
ATOM 1599 C C . ALA A 1 222 ? 35.980 0.500 -16.132 1.00 43.75 222 ALA A C 1
ATOM 1601 O O . ALA A 1 222 ? 37.128 0.295 -15.739 1.00 43.75 222 ALA A O 1
ATOM 1602 N N . ALA A 1 223 ? 34.902 0.041 -15.496 1.00 38.12 223 ALA A N 1
ATOM 1603 C CA . ALA A 1 223 ? 34.862 -1.105 -14.592 1.00 38.12 223 ALA A CA 1
ATOM 1604 C C . ALA A 1 223 ? 33.811 -2.048 -15.202 1.00 38.12 223 ALA A C 1
ATOM 1606 O O . ALA A 1 223 ? 32.691 -1.632 -15.469 1.00 38.12 223 ALA A O 1
ATOM 1607 N N . GLY A 1 224 ? 34.181 -3.238 -15.661 1.00 32.59 224 GLY A N 1
ATOM 1608 C CA . GLY A 1 224 ? 34.380 -4.374 -14.771 1.00 32.59 224 GLY A CA 1
ATOM 1609 C C . GLY A 1 224 ? 33.095 -5.204 -14.791 1.00 32.59 224 GLY A C 1
ATOM 1610 O O . GLY A 1 224 ? 32.093 -4.806 -14.213 1.00 32.59 224 GLY A O 1
ATOM 1611 N N . GLU A 1 225 ? 33.143 -6.297 -15.545 1.00 41.50 225 GLU A N 1
ATOM 1612 C CA . GLU A 1 225 ? 32.141 -7.351 -15.742 1.00 41.50 225 GLU A CA 1
ATOM 1613 C C . GLU A 1 225 ? 31.097 -7.486 -14.611 1.00 41.50 225 GLU A C 1
ATOM 1615 O O . GLU A 1 225 ? 31.407 -7.896 -13.496 1.00 41.50 225 GLU A O 1
ATOM 1620 N N . SER A 1 226 ? 29.831 -7.190 -14.923 1.00 38.09 226 SER A N 1
ATOM 1621 C CA . SER A 1 226 ? 28.661 -7.470 -14.076 1.00 38.09 226 SER A CA 1
ATOM 1622 C C . SER A 1 226 ? 27.767 -8.493 -14.783 1.00 38.09 226 SER A C 1
ATOM 1624 O O . SER A 1 226 ? 26.625 -8.214 -15.153 1.00 38.09 226 SER A O 1
ATOM 1626 N N . THR A 1 227 ? 28.302 -9.691 -14.999 1.00 43.19 227 THR A N 1
ATOM 1627 C CA . THR A 1 227 ? 27.582 -10.825 -15.591 1.00 43.19 227 THR A CA 1
ATOM 1628 C C . THR A 1 227 ? 26.986 -11.691 -14.481 1.00 43.19 227 THR A C 1
ATOM 1630 O O . THR A 1 227 ? 27.408 -12.821 -14.313 1.00 43.19 227 THR A O 1
ATOM 1633 N N . GLU A 1 228 ? 26.063 -11.166 -13.665 1.00 47.16 228 GLU A N 1
ATOM 1634 C CA . GLU A 1 228 ? 25.255 -11.981 -12.731 1.00 47.16 228 GLU A CA 1
ATOM 1635 C C . GLU A 1 228 ? 24.156 -11.137 -12.049 1.00 47.16 228 GLU A C 1
ATOM 1637 O O . GLU A 1 228 ? 24.213 -1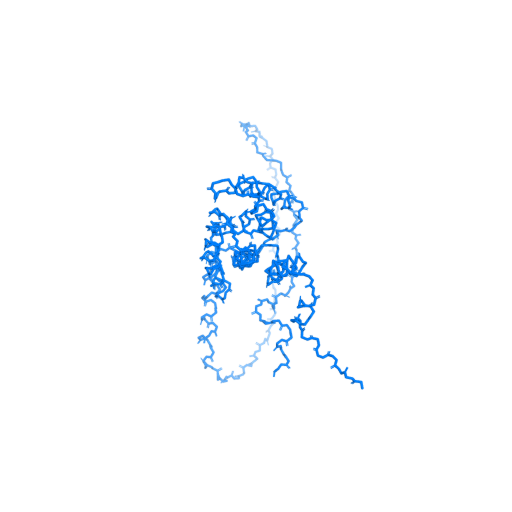0.813 -10.866 1.00 47.16 228 GLU A O 1
ATOM 1642 N N . ARG A 1 229 ? 23.114 -10.741 -12.785 1.00 49.81 229 ARG A N 1
ATOM 1643 C CA . ARG A 1 229 ? 21.856 -10.267 -12.178 1.00 49.81 229 ARG A CA 1
ATOM 1644 C C . ARG A 1 229 ? 20.687 -10.843 -12.955 1.00 49.81 229 ARG A C 1
ATOM 1646 O O . ARG A 1 229 ? 20.392 -10.388 -14.050 1.00 49.81 229 ARG A O 1
ATOM 1653 N N . GLY A 1 230 ? 20.072 -11.879 -12.389 1.00 50.22 230 GLY A N 1
ATOM 1654 C CA . GLY A 1 230 ? 18.879 -12.506 -12.963 1.00 50.22 230 GLY A CA 1
ATOM 1655 C C . GLY A 1 230 ? 18.704 -14.000 -12.693 1.00 50.22 230 GLY A C 1
ATOM 1656 O O . GLY A 1 230 ? 17.781 -14.589 -13.239 1.00 50.22 230 GLY A O 1
ATOM 1657 N N . ILE A 1 231 ? 19.551 -14.650 -11.883 1.00 55.53 231 ILE A N 1
ATOM 1658 C CA . ILE A 1 231 ? 19.425 -16.097 -11.649 1.00 55.53 231 ILE A CA 1
ATOM 1659 C C . ILE A 1 231 ? 19.531 -16.412 -10.160 1.00 55.53 231 ILE A C 1
ATOM 1661 O O . ILE A 1 231 ? 20.641 -16.521 -9.642 1.00 55.53 231 ILE A O 1
ATOM 1665 N N . LEU A 1 232 ? 18.355 -16.606 -9.549 1.00 46.72 232 LEU A N 1
ATOM 1666 C CA . LEU A 1 232 ? 18.057 -17.326 -8.301 1.00 46.72 232 LEU A CA 1
ATOM 1667 C C . LEU A 1 232 ? 18.865 -16.933 -7.041 1.00 46.72 232 LEU A C 1
ATOM 1669 O O . LEU A 1 232 ? 20.095 -16.921 -7.064 1.00 46.72 232 LEU A O 1
ATOM 1673 N N . PRO A 1 233 ? 18.200 -16.725 -5.887 1.00 55.97 233 PRO A N 1
ATOM 1674 C CA . PRO A 1 233 ? 18.894 -16.560 -4.612 1.00 55.97 233 PRO A CA 1
ATOM 1675 C C . PRO A 1 233 ? 19.905 -17.694 -4.365 1.00 55.97 233 PRO A C 1
ATOM 1677 O O . PRO A 1 233 ? 19.590 -18.862 -4.604 1.00 55.97 233 PRO A O 1
ATOM 1680 N N . GLU A 1 234 ? 21.099 -17.377 -3.849 1.00 53.78 234 GLU A N 1
ATOM 1681 C CA . GLU A 1 234 ? 22.204 -18.340 -3.650 1.00 53.78 234 GLU A CA 1
ATOM 1682 C C . GLU A 1 234 ? 21.794 -19.628 -2.913 1.00 53.78 234 GLU A C 1
ATOM 1684 O O . GLU A 1 234 ? 22.337 -20.701 -3.181 1.00 53.78 234 GLU A O 1
ATOM 1689 N N . PHE A 1 235 ? 20.810 -19.558 -2.014 1.00 58.91 235 PHE A N 1
ATOM 1690 C CA . PHE A 1 235 ? 20.354 -20.718 -1.249 1.00 58.91 235 PHE A CA 1
ATOM 1691 C C . PHE A 1 235 ? 19.615 -21.774 -2.093 1.00 58.91 235 PHE A C 1
ATOM 1693 O O . PHE A 1 235 ? 19.486 -22.912 -1.648 1.00 58.91 235 PHE A O 1
ATOM 1700 N N . MET A 1 236 ? 19.163 -21.438 -3.307 1.00 45.00 236 MET A N 1
ATOM 1701 C CA . MET A 1 236 ? 18.549 -22.388 -4.246 1.00 45.00 236 MET A CA 1
ATOM 1702 C C . MET A 1 236 ? 19.568 -23.093 -5.153 1.00 45.00 236 MET A C 1
ATOM 1704 O O . MET A 1 236 ? 19.204 -24.036 -5.845 1.00 45.00 236 MET A O 1
ATOM 1708 N N . ARG A 1 237 ? 20.851 -22.703 -5.132 1.00 56.62 237 ARG A N 1
ATOM 1709 C CA . ARG A 1 237 ? 21.909 -23.320 -5.959 1.00 56.62 237 ARG A CA 1
ATOM 1710 C C . ARG A 1 237 ? 22.495 -24.615 -5.358 1.00 56.62 237 ARG A C 1
ATOM 1712 O O . ARG A 1 237 ? 23.488 -25.125 -5.870 1.00 56.62 237 ARG A O 1
ATOM 1719 N N . ARG A 1 238 ? 21.940 -25.133 -4.251 1.00 48.03 238 ARG A N 1
ATOM 1720 C CA . ARG A 1 238 ? 22.456 -26.319 -3.524 1.00 48.03 238 ARG A CA 1
ATOM 1721 C C . ARG A 1 238 ? 21.418 -27.414 -3.225 1.00 48.03 238 ARG A C 1
ATOM 1723 O O . ARG A 1 238 ? 21.643 -28.219 -2.323 1.00 48.03 238 ARG A O 1
ATOM 1730 N N . LEU A 1 239 ? 20.317 -27.464 -3.969 1.00 42.84 239 LEU A N 1
ATOM 1731 C CA . LEU A 1 239 ? 19.418 -28.626 -4.016 1.00 42.84 239 LEU A CA 1
ATOM 1732 C C . LEU A 1 239 ? 19.571 -29.330 -5.364 1.00 42.84 239 LEU A C 1
ATOM 1734 O O . LEU A 1 239 ? 19.471 -30.575 -5.365 1.00 42.84 239 LEU A O 1
#

pLDDT: mean 73.33, std 24.36, range [27.56, 97.81]